Protein AF-Q5C0G9-F1 (afdb_monomer_lite)

Foldseek 3Di:
DDPDALLVLLQDDPLVVDDPVCSVVDPADDDDDDPPPDDPVCPQQSCPPSVVSNVCNRPDDPPPRDPVVVVVVSVVVCLVCCLVPRHYHDRPPDDDHPHDPDDPHPPVCVVVCVVVVVVVVVVVVVVVVVVVVPDDDDDDDDPPPPPPDPPPDDPPPPDDPVVVVVVVVVVVVVVVVVVPDPPDPPPDDDPPVVVVVVVVVVD

Radius of gyration: 26.62 Å; chains: 1; bounding box: 45×60×75 Å

pLDDT: mean 70.22, std 19.83, range [32.31, 95.06]

Sequence (203 aa):
NDIKRWTEFYQCDPANTAPLNTERQIIGGEACMWSEYQSDYTVLTRIWPATSAVAERLWSSKEVTDLKYAGPRIEEQRCRLLNRGIPAGVLLGPGYCESSSLIPIWNMNEVILDEHKNIRNDLRRVEFNNNNNNNNNNNNNNEYLNNYYGINGNIGSLWSISEMLIGISIGICITLLCRNCNLLTLRKLNCISLLTCVTCILI

InterPro domains:
  IPR015883 Beta-hexosaminidase, catalytic domain [PF00728] (4-61)
  IPR017853 Glycoside hydrolase superfamily [SSF51445] (6-97)
  IPR025705 Beta-hexosaminidase [PR00738] (26-42)
  IPR025705 Beta-hexosaminidase [PR00738] (43-60)
  IPR025705 Beta-hexosaminidase [PTHR22600] (5-99)

Organism: Schistosoma japonicum (NCBI:txid6182)

Structure (mmCIF, N/CA/C/O backbone):
data_AF-Q5C0G9-F1
#
_entry.id   AF-Q5C0G9-F1
#
loop_
_atom_site.group_PDB
_atom_site.id
_atom_site.type_symbol
_atom_site.label_atom_id
_atom_site.label_alt_id
_atom_site.label_comp_id
_atom_site.label_asym_id
_atom_site.label_entity_id
_atom_site.label_seq_id
_atom_site.pdbx_PDB_ins_code
_atom_site.Cartn_x
_atom_site.Cartn_y
_atom_site.Cartn_z
_atom_site.occupancy
_atom_site.B_iso_or_equiv
_atom_site.auth_seq_id
_atom_site.auth_comp_id
_atom_site.auth_asym_id
_atom_site.auth_atom_id
_atom_site.pdbx_PDB_model_num
ATOM 1 N N . ASN A 1 1 ? 10.026 18.379 -1.493 1.00 34.75 1 ASN A N 1
ATOM 2 C CA . ASN A 1 1 ? 8.717 18.152 -2.139 1.00 34.75 1 ASN A CA 1
ATOM 3 C C . ASN A 1 1 ? 8.415 16.673 -2.065 1.00 34.75 1 ASN A C 1
ATOM 5 O O . ASN A 1 1 ? 8.958 15.898 -2.843 1.00 34.75 1 ASN A O 1
ATOM 9 N N . ASP A 1 2 ? 7.686 16.320 -1.009 1.00 39.69 2 ASP A N 1
ATOM 10 C CA . ASP A 1 2 ? 7.483 14.974 -0.477 1.00 39.69 2 ASP A CA 1
ATOM 11 C C . ASP A 1 2 ? 6.779 14.037 -1.454 1.00 39.69 2 ASP A C 1
ATOM 13 O O . ASP A 1 2 ? 5.596 14.194 -1.755 1.00 39.69 2 ASP A O 1
ATOM 17 N N . ILE A 1 3 ? 7.480 12.985 -1.868 1.00 50.12 3 ILE A N 1
ATOM 18 C CA . ILE A 1 3 ? 6.798 11.727 -2.157 1.00 50.12 3 ILE A CA 1
ATOM 19 C C . ILE A 1 3 ? 6.397 11.188 -0.783 1.00 50.12 3 ILE A C 1
ATOM 21 O O . ILE A 1 3 ? 7.265 10.744 -0.030 1.00 50.12 3 ILE A O 1
ATOM 25 N N . LYS A 1 4 ? 5.105 11.309 -0.449 1.00 60.19 4 LYS A N 1
ATOM 26 C CA . LYS A 1 4 ? 4.505 10.807 0.796 1.00 60.19 4 LYS A CA 1
ATOM 27 C C . LYS A 1 4 ? 5.077 9.435 1.124 1.00 60.19 4 LYS A C 1
ATOM 29 O O . LYS A 1 4 ? 4.988 8.510 0.308 1.00 60.19 4 LYS A O 1
ATOM 34 N N . ARG A 1 5 ? 5.698 9.302 2.297 1.00 78.56 5 ARG A N 1
ATOM 35 C CA . ARG A 1 5 ? 6.246 8.008 2.713 1.00 78.56 5 ARG A CA 1
ATOM 36 C C . ARG A 1 5 ? 5.079 7.060 2.965 1.00 78.56 5 ARG A C 1
ATOM 38 O O . ARG A 1 5 ? 4.055 7.461 3.510 1.00 78.56 5 ARG A O 1
ATOM 45 N N . TRP A 1 6 ? 5.243 5.780 2.631 1.00 88.12 6 TRP A N 1
ATOM 46 C CA . TRP A 1 6 ? 4.248 4.738 2.931 1.00 88.12 6 TRP A CA 1
ATOM 47 C C . TRP A 1 6 ? 3.808 4.730 4.404 1.00 88.12 6 TRP A C 1
ATOM 49 O O . TRP A 1 6 ? 2.697 4.314 4.712 1.00 88.12 6 TRP A O 1
ATOM 59 N N . THR A 1 7 ? 4.663 5.222 5.304 1.00 90.00 7 THR A N 1
ATOM 60 C CA . THR A 1 7 ? 4.385 5.386 6.731 1.00 90.00 7 THR A CA 1
ATOM 61 C C . THR A 1 7 ? 3.202 6.310 6.997 1.00 90.00 7 THR A C 1
ATOM 63 O O . THR A 1 7 ? 2.403 6.016 7.875 1.00 90.00 7 THR A O 1
ATOM 66 N N . GLU A 1 8 ? 3.054 7.392 6.229 1.00 89.75 8 GLU A N 1
ATOM 67 C CA . GLU A 1 8 ? 1.928 8.324 6.368 1.00 89.75 8 GLU A CA 1
ATOM 68 C C . GLU A 1 8 ? 0.617 7.648 5.968 1.00 89.75 8 GLU A C 1
ATOM 70 O O . GLU A 1 8 ? -0.374 7.743 6.685 1.00 89.75 8 GLU A O 1
ATOM 75 N N . PHE A 1 9 ? 0.630 6.899 4.861 1.00 90.75 9 PHE A N 1
ATOM 76 C CA . PHE A 1 9 ? -0.519 6.103 4.435 1.00 90.75 9 PHE A CA 1
ATOM 77 C C . PHE A 1 9 ? -0.880 5.028 5.461 1.00 90.75 9 PHE A C 1
ATOM 79 O O . PHE A 1 9 ? -2.051 4.845 5.772 1.00 90.75 9 PHE A O 1
ATOM 86 N N . TYR A 1 10 ? 0.122 4.352 6.021 1.00 92.38 10 TYR A N 1
ATOM 87 C CA . TYR A 1 10 ? -0.088 3.307 7.016 1.00 92.38 10 TYR A CA 1
ATOM 88 C C . TYR A 1 10 ? -0.578 3.855 8.366 1.00 92.38 10 TYR A C 1
ATOM 90 O O . TYR A 1 10 ? -1.267 3.162 9.103 1.00 92.38 10 TYR A O 1
ATOM 98 N N . GLN A 1 11 ? -0.226 5.086 8.733 1.00 91.19 11 GLN A N 1
ATOM 99 C CA . GLN A 1 11 ? -0.677 5.706 9.986 1.00 91.19 11 GLN A CA 1
ATOM 100 C C . GLN A 1 11 ? -2.017 6.436 9.849 1.00 91.19 11 GLN A C 1
ATOM 102 O O . GLN A 1 11 ? -2.649 6.749 10.858 1.00 91.19 11 GLN A O 1
ATOM 107 N N . CYS A 1 12 ? -2.461 6.704 8.622 1.00 89.88 12 CYS A N 1
ATOM 108 C CA . CYS A 1 12 ? -3.731 7.359 8.357 1.00 89.88 12 CYS A CA 1
ATOM 109 C C . CYS A 1 12 ? -4.895 6.377 8.550 1.00 89.88 12 CYS A C 1
ATOM 111 O O . CYS A 1 12 ? -5.153 5.529 7.700 1.00 89.88 12 CYS A O 1
ATOM 113 N N . ASP A 1 13 ? -5.609 6.504 9.667 1.00 89.75 13 ASP A N 1
ATOM 114 C CA . ASP A 1 13 ? -6.877 5.811 9.898 1.00 89.75 13 ASP A CA 1
ATOM 115 C C . ASP A 1 13 ? -8.030 6.833 9.845 1.00 89.75 13 ASP A C 1
ATOM 117 O O . ASP A 1 13 ? -8.058 7.749 10.678 1.00 89.75 13 ASP A O 1
ATOM 121 N N . PRO A 1 14 ? -8.981 6.708 8.896 1.00 87.06 14 PRO A N 1
ATOM 122 C CA . PRO A 1 14 ? -10.116 7.626 8.789 1.00 87.06 14 PRO A CA 1
ATOM 123 C C . PRO A 1 14 ? -10.997 7.634 10.049 1.00 87.06 14 PRO A C 1
ATOM 125 O O . PRO A 1 14 ? -11.639 8.640 10.348 1.00 87.06 14 PRO A O 1
ATOM 128 N N . ALA A 1 15 ? -10.998 6.554 10.832 1.00 85.44 15 ALA A N 1
ATOM 129 C CA . ALA A 1 15 ? -11.744 6.472 12.079 1.00 85.44 15 ALA A CA 1
ATOM 130 C C . ALA A 1 15 ? -11.172 7.366 13.193 1.00 85.44 15 ALA A C 1
ATOM 132 O O . ALA A 1 15 ? -11.880 7.689 14.144 1.00 85.44 15 ALA A O 1
ATOM 133 N N . ASN A 1 16 ? -9.901 7.773 13.098 1.00 84.62 16 ASN A N 1
ATOM 134 C CA . ASN A 1 16 ? -9.267 8.640 14.097 1.00 84.62 16 ASN A CA 1
ATOM 135 C C . ASN A 1 16 ? -9.579 10.126 13.881 1.00 84.62 16 ASN A C 1
ATOM 137 O O . ASN A 1 16 ? -9.483 10.910 14.823 1.00 84.62 16 ASN A O 1
ATOM 141 N N . THR A 1 17 ? -9.922 10.528 12.656 1.00 80.88 17 THR A N 1
ATOM 142 C CA . THR A 1 17 ? -10.235 11.926 12.317 1.00 80.88 17 THR A CA 1
ATOM 143 C C . THR A 1 17 ? -11.732 12.219 12.327 1.00 80.88 17 THR A C 1
ATOM 145 O O . THR A 1 17 ? -12.128 13.385 12.354 1.00 80.88 17 THR A O 1
ATOM 148 N N . ALA A 1 18 ? -12.571 11.185 12.319 1.00 81.94 18 ALA A N 1
ATOM 149 C CA . ALA A 1 18 ? -14.013 11.342 12.316 1.00 81.94 18 ALA A CA 1
ATOM 150 C C . ALA A 1 18 ? -14.583 11.685 13.705 1.00 81.94 18 ALA A C 1
ATOM 152 O O . ALA A 1 18 ? -14.124 11.163 14.724 1.00 81.94 18 ALA A O 1
ATOM 153 N N . PRO A 1 19 ? -15.632 12.525 13.769 1.00 82.50 19 PRO A N 1
ATOM 154 C CA . PRO A 1 19 ? -16.427 12.701 14.979 1.00 82.50 19 PRO A CA 1
ATOM 155 C C . PRO A 1 19 ? -16.935 11.357 15.533 1.00 82.50 19 PRO A C 1
ATOM 157 O O . PRO A 1 19 ? -17.385 10.505 14.764 1.00 82.50 19 PRO A O 1
ATOM 160 N N . LEU A 1 20 ? -16.934 11.190 16.865 1.00 76.94 20 LEU A N 1
ATOM 161 C CA . LEU A 1 20 ? -17.274 9.937 17.577 1.00 76.94 20 LEU A CA 1
ATOM 162 C C . LEU A 1 20 ? -18.619 9.301 17.166 1.00 76.94 20 LEU A C 1
ATOM 164 O O . LEU A 1 20 ? -18.809 8.096 17.291 1.00 76.94 20 LEU A O 1
ATOM 168 N N . ASN A 1 21 ? -19.571 10.099 16.684 1.00 81.81 21 ASN A N 1
ATOM 169 C CA . ASN A 1 21 ? -20.891 9.647 16.237 1.00 81.81 21 ASN A CA 1
ATOM 170 C C . ASN A 1 21 ? -20.940 9.203 14.762 1.00 81.81 21 ASN A C 1
ATOM 172 O O . ASN A 1 21 ? -21.945 8.633 14.341 1.00 81.81 21 ASN A O 1
ATOM 176 N N . THR A 1 22 ? -19.878 9.441 13.990 1.00 84.94 22 THR A N 1
ATOM 177 C CA . THR A 1 22 ? -19.818 9.187 12.538 1.00 84.94 22 THR A CA 1
ATOM 178 C C . THR A 1 22 ? -18.861 8.065 12.141 1.00 84.94 22 THR A C 1
ATOM 180 O O . THR A 1 22 ? -18.875 7.650 10.989 1.00 84.94 22 THR A O 1
ATOM 183 N N . GLU A 1 23 ? -18.089 7.495 13.076 1.00 82.81 23 GLU A N 1
ATOM 184 C CA . GLU A 1 23 ? -17.140 6.401 12.785 1.00 82.81 23 GLU A CA 1
ATOM 185 C C . GLU A 1 23 ? -17.823 5.220 12.071 1.00 82.81 23 GLU A C 1
ATOM 187 O O . GLU A 1 23 ? -17.294 4.670 11.112 1.00 82.81 23 GLU A O 1
ATOM 192 N N . ARG A 1 24 ? -19.065 4.896 12.457 1.00 85.75 24 ARG A N 1
ATOM 193 C CA . ARG A 1 24 ? -19.869 3.826 11.833 1.00 85.75 24 ARG A CA 1
ATOM 194 C C . ARG A 1 24 ? -20.343 4.132 10.409 1.00 85.75 24 ARG A C 1
ATOM 196 O O . ARG A 1 24 ? -20.857 3.237 9.748 1.00 85.75 24 ARG A O 1
ATOM 203 N N . GLN A 1 25 ? -20.237 5.379 9.959 1.00 90.50 25 GLN A N 1
ATOM 204 C CA . GLN A 1 25 ? -20.581 5.789 8.595 1.00 90.50 25 GLN A CA 1
ATOM 205 C C . GLN A 1 25 ? -19.388 5.646 7.640 1.00 90.50 25 GLN A C 1
ATOM 207 O O . GLN A 1 25 ? -19.564 5.740 6.427 1.00 90.50 25 GLN A O 1
ATOM 212 N N . ILE A 1 26 ? -18.185 5.400 8.169 1.00 89.56 26 ILE A N 1
ATOM 213 C CA . ILE A 1 26 ? -16.997 5.145 7.362 1.00 89.56 26 ILE A CA 1
ATOM 214 C C . ILE A 1 26 ? -17.054 3.705 6.863 1.00 89.56 26 ILE A C 1
ATOM 216 O O . ILE A 1 26 ? -16.945 2.755 7.634 1.00 89.56 26 ILE A O 1
ATOM 220 N N . ILE A 1 27 ? -17.194 3.553 5.551 1.00 90.62 27 ILE A N 1
ATOM 221 C CA . ILE A 1 27 ? -17.179 2.244 4.888 1.00 90.62 27 ILE A CA 1
ATOM 222 C C . ILE A 1 27 ? -15.763 1.769 4.531 1.00 90.62 27 ILE A C 1
ATOM 224 O O . ILE A 1 27 ? -15.568 0.588 4.261 1.00 90.62 27 ILE A O 1
ATOM 228 N N . GLY A 1 28 ? -14.780 2.675 4.510 1.00 90.38 28 GLY A N 1
ATOM 229 C CA . GLY A 1 28 ? -13.401 2.377 4.132 1.00 90.38 28 GLY A CA 1
ATOM 230 C C . GLY A 1 28 ? -12.643 3.617 3.660 1.00 90.38 28 GLY A C 1
ATOM 231 O O . GLY A 1 28 ? -12.934 4.735 4.086 1.00 90.38 28 GLY A O 1
ATOM 232 N N . GLY A 1 29 ? -11.679 3.408 2.766 1.00 91.12 29 GLY A N 1
ATOM 233 C CA . GLY A 1 29 ? -10.892 4.462 2.132 1.00 91.12 29 GLY A CA 1
ATOM 234 C C . GLY A 1 29 ? -10.326 4.012 0.786 1.00 91.12 29 GLY A C 1
ATOM 235 O O . GLY A 1 29 ? -10.341 2.825 0.463 1.00 91.12 29 GLY A O 1
ATOM 236 N N . GLU A 1 30 ? -9.819 4.965 0.010 1.00 93.06 30 GLU A N 1
ATOM 237 C CA . GLU A 1 30 ? -9.215 4.725 -1.301 1.00 93.06 30 GLU A CA 1
ATOM 238 C C . GLU A 1 30 ? -7.846 5.402 -1.416 1.00 93.06 30 GLU A C 1
ATOM 240 O O . GLU A 1 30 ? -7.574 6.425 -0.784 1.00 93.06 30 GLU A O 1
ATOM 245 N N . ALA A 1 31 ? -6.973 4.814 -2.232 1.00 92.50 31 ALA A N 1
ATOM 246 C CA . ALA A 1 31 ? -5.708 5.413 -2.625 1.00 92.50 31 ALA A CA 1
ATOM 247 C C . ALA A 1 31 ? -5.795 5.804 -4.098 1.00 92.50 31 ALA A C 1
ATOM 249 O O . ALA A 1 31 ? -5.880 4.938 -4.967 1.00 92.50 31 ALA A O 1
ATOM 250 N N . CYS A 1 32 ? -5.748 7.104 -4.372 1.00 90.94 32 CYS A N 1
ATOM 251 C CA . CYS A 1 32 ? -5.881 7.632 -5.724 1.00 90.94 32 CYS A CA 1
ATOM 252 C C . CYS A 1 32 ? -4.523 8.078 -6.262 1.00 90.94 32 CYS A C 1
ATOM 254 O O . CYS A 1 32 ? -3.775 8.789 -5.586 1.00 90.94 32 CYS A O 1
ATOM 256 N N . MET A 1 33 ? -4.224 7.688 -7.500 1.00 89.19 33 MET A N 1
ATOM 257 C CA . MET A 1 33 ? -3.088 8.204 -8.252 1.00 89.19 33 MET A CA 1
ATOM 258 C C . MET A 1 33 ? -3.604 8.952 -9.472 1.00 89.19 33 MET A C 1
ATOM 260 O O . MET A 1 33 ? -4.217 8.364 -10.358 1.00 89.19 33 MET A O 1
ATOM 264 N N . TRP A 1 34 ? -3.323 10.248 -9.513 1.00 92.06 34 TRP A N 1
ATOM 265 C CA . TRP A 1 34 ? -3.625 11.079 -10.666 1.00 92.06 34 TRP A CA 1
ATOM 266 C C . TRP A 1 34 ? -2.598 10.856 -11.781 1.00 92.06 34 TRP A C 1
ATOM 268 O O . TRP A 1 34 ? -1.408 10.639 -11.515 1.00 92.06 34 TRP A O 1
ATOM 278 N N . SER A 1 35 ? -3.071 10.846 -13.027 1.00 91.19 35 SER A N 1
ATOM 279 C CA . SER A 1 35 ? -2.311 10.381 -14.189 1.00 91.19 35 SER A CA 1
ATOM 280 C C . SER A 1 35 ? -1.651 11.491 -15.013 1.00 91.19 35 SER A C 1
ATOM 282 O O . SER A 1 35 ? -1.142 11.202 -16.089 1.00 91.19 35 SER A O 1
ATOM 284 N N . GLU A 1 36 ? -1.606 12.744 -14.545 1.00 93.19 36 GLU A N 1
ATOM 285 C CA . GLU A 1 36 ? -1.058 13.868 -15.330 1.00 93.19 36 GLU A CA 1
ATOM 286 C C . GLU A 1 36 ? 0.435 13.694 -15.631 1.00 93.19 36 GLU A C 1
ATOM 288 O O . GLU A 1 36 ? 0.919 14.125 -16.673 1.00 93.19 36 GLU A O 1
ATOM 293 N N . TYR A 1 37 ? 1.163 13.041 -14.718 1.00 89.50 37 TYR A N 1
ATOM 294 C CA . TYR A 1 37 ? 2.602 12.772 -14.828 1.00 89.50 37 TYR A CA 1
ATOM 295 C C . TYR A 1 37 ? 2.924 11.276 -14.736 1.00 89.50 37 TYR A C 1
ATOM 297 O O . TYR A 1 37 ? 3.991 10.891 -14.240 1.00 89.50 37 TYR A O 1
ATOM 305 N N . GLN A 1 38 ? 1.986 10.429 -15.166 1.00 89.56 38 GLN A N 1
ATOM 306 C CA . GLN A 1 38 ? 2.138 8.977 -15.183 1.00 89.56 38 GLN A CA 1
ATOM 307 C C . GLN A 1 38 ? 2.171 8.482 -16.623 1.00 89.56 38 GLN A C 1
ATOM 309 O O . GLN A 1 38 ? 1.344 8.864 -17.441 1.00 89.56 38 GLN A O 1
ATOM 314 N N . SER A 1 39 ? 3.125 7.611 -16.914 1.00 88.25 39 SER A N 1
ATOM 315 C CA . SER A 1 39 ? 3.125 6.781 -18.115 1.00 88.25 39 SER A CA 1
ATOM 316 C C . SER A 1 39 ? 2.890 5.322 -17.746 1.00 88.25 39 SER A C 1
ATOM 318 O O . SER A 1 39 ? 3.103 4.921 -16.595 1.00 88.25 39 SER A O 1
ATOM 320 N N . ASP A 1 40 ? 2.544 4.521 -18.744 1.00 84.12 40 ASP A N 1
ATOM 321 C CA . ASP A 1 40 ? 2.308 3.079 -18.656 1.00 84.12 40 ASP A CA 1
ATOM 322 C C . ASP A 1 40 ? 3.457 2.334 -17.946 1.00 84.12 40 ASP A C 1
ATOM 324 O O . AS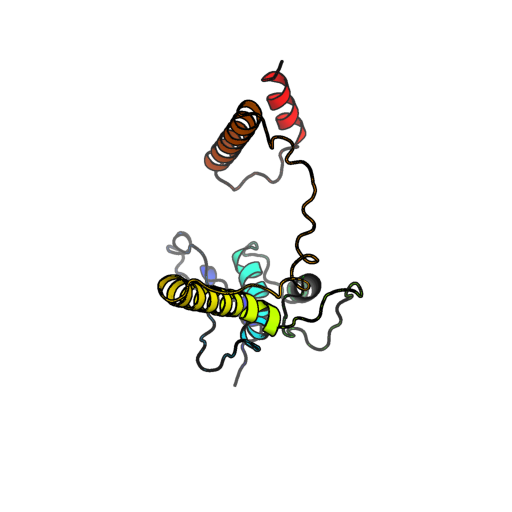P A 1 40 ? 3.234 1.409 -17.170 1.00 84.12 40 ASP A O 1
ATOM 328 N N . TYR A 1 41 ? 4.699 2.800 -18.117 1.00 82.00 41 TYR A N 1
ATOM 329 C CA . TYR A 1 41 ? 5.892 2.218 -17.487 1.00 82.00 41 TYR A CA 1
ATOM 330 C C . TYR A 1 41 ? 6.017 2.544 -15.989 1.00 82.00 41 TYR A C 1
ATOM 332 O O . TYR A 1 41 ? 6.637 1.809 -15.220 1.00 82.00 41 TYR A O 1
ATOM 340 N N . THR A 1 42 ? 5.467 3.681 -15.565 1.00 85.69 42 THR A N 1
ATOM 341 C CA . THR A 1 42 ? 5.618 4.213 -14.198 1.00 85.69 42 THR A CA 1
ATOM 342 C C . THR A 1 42 ? 4.422 3.929 -13.300 1.00 85.69 42 THR A C 1
ATOM 344 O O . THR A 1 42 ? 4.553 3.973 -12.078 1.00 85.69 42 THR A O 1
ATOM 347 N N . VAL A 1 43 ? 3.263 3.627 -13.892 1.00 90.12 43 VAL A N 1
ATOM 348 C CA . VAL A 1 43 ? 1.988 3.505 -13.177 1.00 90.12 43 VAL A CA 1
ATOM 349 C C . VAL A 1 43 ? 2.066 2.416 -12.100 1.00 90.12 43 VAL A C 1
ATOM 351 O O . VAL A 1 43 ? 1.803 2.670 -10.927 1.00 90.12 43 VAL A O 1
ATOM 354 N N . LEU A 1 44 ? 2.541 1.223 -12.462 1.00 90.62 44 LEU A N 1
ATOM 355 C CA . LEU A 1 44 ? 2.598 0.074 -11.559 1.00 90.62 44 LEU A CA 1
ATOM 356 C C . LEU A 1 44 ? 3.675 0.230 -10.484 1.00 90.62 44 LEU A C 1
ATOM 358 O O . LEU A 1 44 ? 3.422 -0.072 -9.322 1.00 90.62 44 LEU A O 1
ATOM 362 N N . THR A 1 45 ? 4.842 0.769 -10.844 1.00 90.00 45 THR A N 1
ATOM 363 C CA . THR A 1 45 ? 5.957 0.969 -9.905 1.00 90.00 45 THR A CA 1
ATOM 364 C C . THR A 1 45 ? 5.700 2.087 -8.895 1.00 90.00 45 THR A C 1
ATOM 366 O O . THR A 1 45 ? 6.324 2.099 -7.835 1.00 90.00 45 THR A O 1
ATOM 369 N N . ARG A 1 46 ? 4.782 3.018 -9.191 1.00 89.50 46 ARG A N 1
ATOM 370 C CA . ARG A 1 46 ? 4.307 4.034 -8.239 1.00 89.50 46 ARG A CA 1
ATOM 371 C C . ARG A 1 46 ? 3.138 3.548 -7.386 1.00 89.50 46 ARG A C 1
ATOM 373 O O . ARG A 1 46 ? 3.116 3.843 -6.194 1.00 89.50 46 ARG A O 1
ATOM 380 N N . ILE A 1 47 ? 2.193 2.799 -7.963 1.00 92.00 47 ILE A N 1
ATOM 381 C CA . ILE A 1 47 ? 1.067 2.210 -7.217 1.00 92.00 47 ILE A CA 1
ATOM 382 C C . ILE A 1 47 ? 1.583 1.185 -6.205 1.00 92.00 47 ILE A C 1
ATOM 384 O O . ILE A 1 47 ? 1.233 1.231 -5.021 1.00 92.00 47 ILE A O 1
ATOM 388 N N . TRP A 1 48 ? 2.421 0.257 -6.660 1.00 92.62 48 TRP A N 1
ATOM 389 C CA . TRP A 1 48 ? 2.966 -0.816 -5.844 1.00 92.62 48 TRP A CA 1
ATOM 390 C C . TRP A 1 48 ? 4.392 -0.482 -5.418 1.00 92.62 48 TRP A C 1
ATOM 392 O O . TRP A 1 48 ? 5.203 -0.128 -6.270 1.00 92.62 48 TRP A O 1
ATOM 402 N N . PRO A 1 49 ? 4.735 -0.607 -4.125 1.00 91.50 49 PRO A N 1
ATOM 403 C CA . PRO A 1 49 ? 3.998 -1.271 -3.048 1.00 91.50 49 PRO A CA 1
ATOM 404 C C . PRO A 1 49 ? 3.232 -0.297 -2.137 1.00 91.50 49 PRO A C 1
ATOM 406 O O . PRO A 1 49 ? 2.701 -0.718 -1.113 1.00 91.50 49 PRO A O 1
ATOM 409 N N . ALA A 1 50 ? 3.192 1.002 -2.452 1.00 91.19 50 ALA A N 1
ATOM 410 C CA . ALA A 1 50 ? 2.638 2.023 -1.557 1.00 91.19 50 ALA A CA 1
ATOM 411 C C . ALA A 1 50 ? 1.168 1.751 -1.195 1.00 91.19 50 ALA A C 1
ATOM 413 O O . ALA A 1 50 ? 0.770 1.874 -0.038 1.00 91.19 50 ALA A O 1
ATOM 414 N N . THR A 1 51 ? 0.378 1.295 -2.165 1.00 93.69 51 THR A N 1
ATOM 415 C CA . THR A 1 51 ? -1.022 0.906 -1.952 1.00 93.69 51 THR A CA 1
ATOM 416 C C . THR A 1 51 ? -1.188 -0.347 -1.089 1.00 93.69 51 THR A C 1
ATOM 418 O O . THR A 1 51 ? -2.214 -0.477 -0.426 1.00 93.69 51 THR A O 1
ATOM 421 N N . SER A 1 52 ? -0.173 -1.215 -0.975 1.00 94.50 52 SER A N 1
ATOM 422 C CA . SER A 1 52 ? -0.186 -2.326 -0.010 1.00 94.50 52 SER A CA 1
ATOM 423 C C . SER A 1 52 ? -0.245 -1.820 1.433 1.00 94.50 52 SER A C 1
ATOM 425 O O . SER A 1 52 ? -0.906 -2.434 2.264 1.00 94.50 52 SER A O 1
ATOM 427 N N . ALA A 1 53 ? 0.395 -0.682 1.732 1.00 93.75 53 ALA A N 1
ATOM 428 C CA . ALA A 1 53 ? 0.336 -0.070 3.058 1.00 93.75 53 ALA A CA 1
ATOM 429 C C . ALA A 1 53 ? -1.077 0.446 3.384 1.00 93.75 53 ALA A C 1
ATOM 431 O O . ALA A 1 53 ? -1.566 0.244 4.493 1.00 93.75 53 ALA A O 1
ATOM 432 N N . VAL A 1 54 ? -1.751 1.057 2.401 1.00 94.62 54 VAL A N 1
ATOM 433 C CA . VAL A 1 54 ? -3.151 1.502 2.531 1.00 94.62 54 VAL A CA 1
ATOM 434 C C . VAL A 1 54 ? -4.078 0.302 2.721 1.00 94.62 54 VAL A C 1
ATOM 436 O O . VAL A 1 54 ? -4.918 0.303 3.617 1.00 94.62 54 VAL A O 1
ATOM 439 N N . ALA A 1 55 ? -3.896 -0.747 1.916 1.00 95.06 55 ALA A N 1
ATOM 440 C CA . ALA A 1 55 ? -4.684 -1.968 2.015 1.00 95.06 55 ALA A CA 1
ATOM 441 C C . ALA A 1 55 ? -4.534 -2.629 3.394 1.00 95.06 55 ALA A C 1
ATOM 443 O O . ALA A 1 55 ? -5.535 -2.968 4.020 1.00 95.06 55 ALA A O 1
ATOM 444 N N . GLU A 1 56 ? -3.306 -2.764 3.906 1.00 94.88 56 GLU A N 1
ATOM 445 C CA . GLU A 1 56 ? -3.074 -3.334 5.236 1.00 94.88 56 GLU A CA 1
ATOM 446 C C . GLU A 1 56 ? -3.698 -2.472 6.338 1.00 94.88 56 GLU A C 1
ATOM 448 O O . GLU A 1 56 ? -4.281 -3.026 7.270 1.00 94.88 56 GLU A O 1
ATOM 453 N N . ARG A 1 57 ? -3.655 -1.139 6.217 1.00 93.38 57 ARG A N 1
ATOM 454 C CA . ARG A 1 57 ? -4.294 -0.233 7.178 1.00 93.38 57 ARG A CA 1
ATOM 455 C C . ARG A 1 57 ? -5.812 -0.412 7.226 1.00 93.38 57 ARG A C 1
ATOM 457 O O . ARG A 1 57 ? -6.371 -0.510 8.317 1.00 93.38 57 ARG A O 1
ATOM 464 N N . LEU A 1 58 ? -6.465 -0.476 6.070 1.00 93.50 58 LEU A N 1
ATOM 465 C CA . LEU A 1 58 ? -7.921 -0.626 5.980 1.00 93.50 58 LEU A CA 1
ATOM 466 C C . LEU A 1 58 ? -8.399 -2.045 6.327 1.00 93.50 58 LEU A C 1
ATOM 468 O O . LEU A 1 58 ? -9.544 -2.224 6.728 1.00 93.50 58 LEU A O 1
ATOM 472 N N . TRP A 1 59 ? -7.531 -3.049 6.182 1.00 93.94 59 TRP A N 1
ATOM 473 C CA . TRP A 1 59 ? -7.856 -4.447 6.467 1.00 93.94 59 TRP A CA 1
ATOM 474 C C . TRP A 1 59 ? -7.559 -4.866 7.914 1.00 93.94 59 TRP A C 1
ATOM 476 O O . TRP A 1 59 ? -8.243 -5.721 8.479 1.00 93.94 59 TRP A O 1
ATOM 486 N N . SER A 1 60 ? -6.509 -4.308 8.517 1.00 92.06 60 SER A N 1
ATOM 487 C CA . SER A 1 60 ? -6.033 -4.711 9.843 1.00 92.06 60 SER A CA 1
ATOM 488 C C . SER A 1 60 ? -6.815 -4.042 10.968 1.00 92.06 60 SER A C 1
ATOM 490 O O . SER A 1 60 ? -7.312 -2.927 10.824 1.00 92.06 60 SER A O 1
ATOM 492 N N . SER A 1 61 ? -6.833 -4.688 12.140 1.00 90.75 61 SER A N 1
ATOM 493 C CA . SER A 1 61 ? -7.378 -4.090 13.367 1.00 90.75 61 SER A CA 1
ATOM 494 C C . SER A 1 61 ? -6.791 -2.696 13.619 1.00 90.75 61 SER A C 1
ATOM 496 O O . SER A 1 61 ? -5.593 -2.471 13.406 1.00 90.75 61 SER A O 1
ATOM 498 N N . LYS A 1 62 ? -7.628 -1.788 14.135 1.00 86.81 62 LYS A N 1
ATOM 499 C CA . LYS A 1 62 ? -7.289 -0.403 14.505 1.00 86.81 62 LYS A CA 1
ATOM 500 C C . LYS A 1 62 ? -6.039 -0.301 15.386 1.00 86.81 62 LYS A C 1
ATOM 502 O O . LYS A 1 62 ? -5.277 0.650 15.286 1.00 86.81 62 LYS A O 1
ATOM 507 N N . GLU A 1 63 ? -5.787 -1.317 16.206 1.00 89.69 63 GLU A N 1
ATOM 508 C CA . GLU A 1 63 ? -4.648 -1.374 17.131 1.00 89.69 63 GLU A CA 1
ATOM 509 C C . GLU A 1 63 ? -3.303 -1.660 16.433 1.00 89.69 63 GLU A C 1
ATOM 511 O O . GLU A 1 63 ? -2.240 -1.364 16.975 1.00 89.69 63 GLU A O 1
ATOM 516 N N . VAL A 1 64 ? -3.312 -2.226 15.221 1.00 90.94 64 VAL A N 1
ATOM 517 C CA . VAL A 1 64 ? -2.095 -2.650 14.507 1.00 90.94 64 VAL A CA 1
ATOM 518 C C . VAL A 1 64 ? -1.513 -1.481 13.713 1.00 90.94 64 VAL A C 1
ATOM 520 O O . VAL A 1 64 ? -1.717 -1.376 12.507 1.00 90.94 64 VAL A O 1
ATOM 523 N N . THR A 1 65 ? -0.796 -0.574 14.374 1.00 90.50 65 THR A N 1
ATOM 524 C CA . THR A 1 65 ? -0.260 0.671 13.771 1.00 90.50 65 THR A CA 1
ATOM 525 C C . THR A 1 65 ? 1.270 0.747 13.733 1.00 90.50 65 THR A C 1
ATOM 527 O O . THR A 1 65 ? 1.827 1.692 13.174 1.00 90.50 65 THR A O 1
ATOM 530 N N . ASP A 1 66 ? 1.967 -0.244 14.294 1.00 92.25 66 ASP A N 1
ATOM 531 C CA . ASP A 1 66 ? 3.422 -0.202 14.451 1.00 92.25 66 ASP A CA 1
ATOM 532 C C . ASP A 1 66 ? 4.171 -0.409 13.119 1.00 92.25 66 ASP A C 1
ATOM 534 O O . ASP A 1 66 ? 4.172 -1.491 12.517 1.00 92.25 66 ASP A O 1
ATOM 538 N N . LEU A 1 67 ? 4.871 0.648 12.701 1.00 91.12 67 LEU A N 1
ATOM 539 C CA . LEU A 1 67 ? 5.676 0.701 11.483 1.00 91.12 67 LEU A CA 1
ATOM 540 C C . LEU A 1 67 ? 6.850 -0.284 11.485 1.00 91.12 67 LEU A C 1
ATOM 542 O O . LEU A 1 67 ? 7.223 -0.782 10.421 1.00 91.12 67 LEU A O 1
ATOM 546 N N . LYS A 1 68 ? 7.428 -0.590 12.655 1.00 90.81 68 LYS A N 1
ATOM 547 C CA . LYS A 1 68 ? 8.569 -1.508 12.779 1.00 90.81 68 LYS A CA 1
ATOM 548 C C . LYS A 1 68 ? 8.190 -2.918 12.338 1.00 90.81 68 LYS A C 1
ATOM 550 O O . LYS A 1 68 ? 9.000 -3.604 11.721 1.00 90.81 68 LYS A O 1
ATOM 555 N N . TYR A 1 69 ? 6.962 -3.339 12.636 1.00 91.50 69 TYR A N 1
ATOM 556 C CA . TYR A 1 69 ? 6.453 -4.642 12.218 1.00 91.50 69 TYR A CA 1
ATOM 557 C C . TYR A 1 69 ? 5.826 -4.602 10.821 1.00 91.50 69 TYR A C 1
ATOM 559 O O . TYR A 1 69 ? 5.890 -5.603 10.110 1.00 91.50 69 TYR A O 1
ATOM 567 N N . ALA A 1 70 ? 5.235 -3.473 10.417 1.00 92.88 70 ALA A N 1
ATOM 568 C CA . ALA A 1 70 ? 4.619 -3.322 9.099 1.00 92.88 70 ALA A CA 1
ATOM 569 C C . ALA A 1 70 ? 5.645 -3.327 7.957 1.00 92.88 70 ALA A C 1
ATOM 571 O O . ALA A 1 70 ? 5.434 -3.999 6.950 1.00 92.88 70 ALA A O 1
ATOM 572 N N . GLY A 1 71 ? 6.780 -2.638 8.124 1.00 90.69 71 GLY A N 1
ATOM 573 C CA . GLY A 1 71 ? 7.805 -2.514 7.083 1.00 90.69 71 GLY A CA 1
ATOM 574 C C . GLY A 1 71 ? 8.238 -3.863 6.487 1.00 90.69 71 GLY A C 1
ATOM 575 O O . GLY A 1 71 ? 8.041 -4.081 5.292 1.00 90.69 71 GLY A O 1
ATOM 576 N N . PRO A 1 72 ? 8.746 -4.816 7.291 1.00 91.44 72 PRO A N 1
ATOM 577 C CA . PRO A 1 72 ? 9.154 -6.127 6.786 1.00 91.44 72 PRO A CA 1
ATOM 578 C C . PRO A 1 72 ? 8.045 -6.895 6.046 1.00 91.44 72 PRO A C 1
ATOM 580 O O . PRO A 1 72 ? 8.330 -7.562 5.056 1.00 91.44 72 PRO A O 1
ATOM 583 N N . ARG A 1 73 ? 6.778 -6.777 6.473 1.00 92.81 73 ARG A N 1
ATOM 584 C CA . ARG A 1 73 ? 5.640 -7.426 5.794 1.00 92.81 73 ARG A CA 1
ATOM 585 C C . ARG A 1 73 ? 5.327 -6.788 4.445 1.00 92.81 73 ARG A C 1
ATOM 587 O O . ARG A 1 73 ? 5.061 -7.494 3.477 1.00 92.81 73 ARG A O 1
ATOM 594 N N . ILE A 1 74 ? 5.377 -5.460 4.370 1.00 92.62 74 ILE A N 1
ATOM 595 C CA . ILE A 1 74 ? 5.172 -4.722 3.119 1.00 92.62 74 ILE A CA 1
ATOM 596 C C . ILE A 1 74 ? 6.294 -5.046 2.125 1.00 92.62 74 ILE A C 1
ATOM 598 O O . ILE A 1 74 ? 6.027 -5.211 0.934 1.00 92.62 74 ILE A O 1
ATOM 602 N N . GLU A 1 75 ? 7.529 -5.203 2.603 1.00 90.81 75 GLU A N 1
ATOM 603 C CA . GLU A 1 75 ? 8.656 -5.635 1.772 1.00 90.81 75 GLU A CA 1
ATOM 604 C C . GLU A 1 75 ? 8.482 -7.071 1.266 1.00 90.81 75 GLU A C 1
ATOM 606 O O . GLU A 1 75 ? 8.675 -7.344 0.083 1.00 90.81 75 GLU A O 1
ATOM 611 N N . GLU A 1 76 ? 8.029 -7.986 2.123 1.00 91.94 76 GLU A N 1
ATOM 612 C CA . GLU A 1 76 ? 7.682 -9.342 1.699 1.00 91.94 76 GLU A CA 1
ATOM 613 C C . GLU A 1 76 ? 6.574 -9.318 0.633 1.00 91.94 76 GLU A C 1
ATOM 615 O O . GLU A 1 76 ? 6.667 -9.990 -0.397 1.00 91.94 76 GLU A O 1
ATOM 620 N N . GLN A 1 77 ? 5.542 -8.492 0.827 1.00 92.94 77 GLN A N 1
ATOM 621 C CA . GLN A 1 77 ? 4.469 -8.318 -0.146 1.00 92.94 77 GLN A CA 1
ATOM 622 C C . GLN A 1 77 ? 4.986 -7.753 -1.473 1.00 92.94 77 GLN A C 1
ATOM 624 O O . GLN A 1 77 ? 4.558 -8.218 -2.531 1.00 92.94 77 GLN A O 1
ATOM 629 N N . ARG A 1 78 ? 5.943 -6.819 -1.447 1.00 91.56 78 ARG A N 1
ATOM 630 C CA . ARG A 1 78 ? 6.645 -6.351 -2.649 1.00 91.56 78 ARG A CA 1
ATOM 631 C C . ARG A 1 78 ? 7.342 -7.506 -3.364 1.00 91.56 78 ARG A C 1
ATOM 633 O O . ARG A 1 78 ? 7.175 -7.652 -4.571 1.00 91.56 78 ARG A O 1
ATOM 640 N N . CYS A 1 79 ? 8.063 -8.359 -2.641 1.00 90.62 79 CYS A N 1
ATOM 641 C CA . CYS A 1 79 ? 8.707 -9.527 -3.239 1.00 90.62 79 CYS A CA 1
ATOM 642 C C . CYS A 1 79 ? 7.697 -10.515 -3.828 1.00 90.62 79 CYS A C 1
ATOM 644 O O . CYS A 1 79 ? 7.910 -11.041 -4.915 1.00 90.62 79 CYS A O 1
ATOM 646 N N . ARG A 1 80 ? 6.547 -10.717 -3.179 1.00 91.25 80 ARG A N 1
ATOM 647 C CA . ARG A 1 80 ? 5.460 -11.539 -3.730 1.00 91.25 80 ARG A CA 1
ATOM 648 C C . ARG A 1 80 ? 4.857 -10.935 -5.004 1.00 91.25 80 ARG A C 1
ATOM 650 O O . ARG A 1 80 ? 4.440 -11.690 -5.879 1.00 91.25 80 ARG A O 1
ATOM 657 N N . LEU A 1 81 ? 4.774 -9.607 -5.114 1.00 90.44 81 LEU A N 1
ATOM 658 C CA . LEU A 1 81 ? 4.346 -8.926 -6.343 1.00 90.44 81 LEU A CA 1
ATOM 659 C C . LEU A 1 81 ? 5.362 -9.157 -7.459 1.00 90.44 81 LEU A C 1
ATOM 661 O O . LEU A 1 81 ? 4.975 -9.642 -8.515 1.00 90.44 81 LEU A O 1
ATOM 665 N N . LEU A 1 82 ? 6.649 -8.944 -7.176 1.00 88.12 82 LEU A N 1
ATOM 666 C CA . LEU A 1 82 ? 7.734 -9.202 -8.123 1.00 88.12 82 LEU A CA 1
ATOM 667 C C . LEU A 1 82 ? 7.826 -10.672 -8.541 1.00 88.12 82 LEU A C 1
ATOM 669 O O . LEU A 1 82 ? 8.106 -10.947 -9.698 1.00 88.12 82 LEU A O 1
ATOM 673 N N . ASN A 1 83 ? 7.532 -11.622 -7.653 1.00 85.88 83 ASN A N 1
ATOM 674 C CA . ASN A 1 83 ? 7.527 -13.051 -7.987 1.00 85.88 83 ASN A CA 1
ATOM 675 C C . ASN A 1 83 ? 6.325 -13.466 -8.847 1.00 85.88 83 ASN A C 1
ATOM 677 O O . ASN A 1 83 ? 6.415 -14.409 -9.625 1.00 85.88 83 ASN A O 1
ATOM 681 N N . ARG A 1 84 ? 5.212 -12.729 -8.758 1.00 86.06 84 ARG A N 1
ATOM 682 C CA . ARG A 1 84 ? 4.112 -12.777 -9.745 1.00 86.06 84 ARG A CA 1
ATOM 683 C C . ARG A 1 84 ? 4.384 -11.886 -10.951 1.00 86.06 84 ARG A C 1
ATOM 685 O O . ARG A 1 84 ? 3.558 -11.797 -11.850 1.00 86.06 84 ARG A O 1
ATOM 692 N N . GLY A 1 85 ? 5.524 -11.210 -10.895 1.00 84.00 85 GLY A N 1
ATOM 693 C CA . GLY A 1 85 ? 6.073 -10.292 -11.849 1.00 84.00 85 GLY A CA 1
ATOM 694 C C . GLY A 1 85 ? 5.453 -8.888 -11.881 1.00 84.00 85 GLY A C 1
ATOM 695 O O . GLY A 1 85 ? 6.003 -7.996 -12.508 1.00 84.00 85 GLY A O 1
ATOM 696 N N . ILE A 1 86 ? 4.396 -8.599 -11.135 1.00 87.44 86 ILE A N 1
ATOM 697 C CA . ILE A 1 86 ? 3.869 -7.232 -11.062 1.00 87.44 86 ILE A CA 1
ATOM 698 C C . ILE A 1 86 ? 5.007 -6.268 -10.663 1.00 87.44 86 ILE A C 1
ATOM 700 O O . ILE A 1 86 ?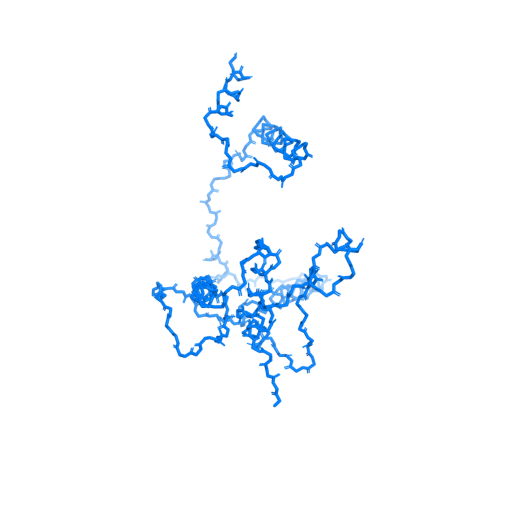 5.560 -6.409 -9.565 1.00 87.44 86 ILE A O 1
ATOM 704 N N . PRO A 1 87 ? 5.388 -5.308 -11.530 1.00 87.31 87 PRO A N 1
ATOM 705 C CA . PRO A 1 87 ? 6.514 -4.437 -11.252 1.00 87.31 87 PRO A CA 1
ATOM 706 C C . PRO A 1 87 ? 6.158 -3.520 -10.085 1.00 87.31 87 PRO A C 1
ATOM 708 O O . PRO A 1 87 ? 5.158 -2.804 -10.117 1.00 87.31 87 PRO A O 1
ATOM 711 N N . ALA A 1 88 ? 6.989 -3.553 -9.049 1.00 89.81 88 ALA A N 1
ATOM 712 C CA . ALA A 1 88 ? 6.798 -2.793 -7.824 1.00 89.81 88 ALA A CA 1
ATOM 713 C C . ALA A 1 88 ? 8.037 -1.937 -7.541 1.00 89.81 88 ALA A C 1
ATOM 715 O O . ALA A 1 88 ? 9.170 -2.413 -7.654 1.00 89.81 88 ALA A O 1
ATOM 716 N N . GLY A 1 89 ? 7.818 -0.676 -7.173 1.00 88.69 89 GLY A N 1
ATOM 717 C CA . GLY A 1 89 ? 8.865 0.246 -6.745 1.00 88.69 89 GLY A CA 1
ATOM 718 C C . GLY A 1 89 ? 9.444 -0.117 -5.377 1.00 88.69 89 GLY A C 1
ATOM 719 O O . GLY A 1 89 ? 9.076 -1.116 -4.766 1.00 88.69 89 GLY A O 1
ATOM 720 N N . VAL A 1 90 ? 10.357 0.708 -4.871 1.00 87.12 90 VAL A N 1
ATOM 721 C CA . VAL A 1 90 ? 11.054 0.482 -3.593 1.00 87.12 90 VAL A CA 1
ATOM 722 C C . VAL A 1 90 ? 10.477 1.393 -2.504 1.00 87.12 90 VAL A C 1
ATOM 724 O O . VAL A 1 90 ? 10.252 2.574 -2.757 1.00 87.12 90 VAL A O 1
ATOM 727 N N . LEU A 1 91 ? 10.262 0.863 -1.290 1.00 82.31 91 LEU A N 1
ATOM 728 C CA . LEU A 1 91 ? 9.711 1.620 -0.148 1.00 82.31 91 LEU A CA 1
ATOM 729 C C . LEU A 1 91 ? 10.654 1.763 1.051 1.00 82.31 91 LEU A C 1
ATOM 731 O O . LEU A 1 91 ? 10.676 2.819 1.679 1.00 82.31 91 LEU A O 1
ATOM 735 N N . LEU A 1 92 ? 11.391 0.708 1.406 1.00 80.00 92 LEU A N 1
ATOM 736 C CA . LEU A 1 92 ? 12.129 0.610 2.677 1.00 80.00 92 LEU A CA 1
ATOM 737 C C . LEU A 1 92 ? 13.643 0.826 2.532 1.00 80.00 92 LEU A C 1
ATOM 739 O O . LEU A 1 92 ? 14.399 0.578 3.467 1.00 80.00 92 LEU A O 1
ATOM 743 N N . GLY A 1 93 ? 14.080 1.337 1.378 1.00 79.62 93 GLY A N 1
ATOM 744 C CA . GLY A 1 93 ? 15.493 1.511 1.044 1.00 79.62 93 GLY A CA 1
ATOM 745 C C . GLY A 1 93 ? 16.065 0.307 0.283 1.00 79.62 93 GLY A C 1
ATOM 746 O O . GLY A 1 93 ? 15.303 -0.422 -0.352 1.00 79.62 93 GLY A O 1
ATOM 747 N N . PRO A 1 94 ? 17.396 0.112 0.274 1.00 77.75 94 PRO A N 1
ATOM 748 C CA . PRO A 1 94 ? 18.020 -0.990 -0.453 1.00 77.75 94 PRO A CA 1
ATOM 749 C C . PRO A 1 94 ? 17.555 -2.332 0.124 1.00 77.75 94 PRO A C 1
ATOM 751 O O . PRO A 1 94 ? 17.790 -2.632 1.292 1.00 77.75 94 PRO A O 1
ATOM 754 N N . GLY A 1 95 ? 16.891 -3.132 -0.705 1.00 77.00 95 GLY A N 1
ATOM 755 C CA . GLY A 1 95 ? 16.350 -4.435 -0.334 1.00 77.00 95 GLY A CA 1
ATOM 756 C C . GLY A 1 95 ? 16.517 -5.440 -1.466 1.00 77.00 95 GLY A C 1
ATOM 757 O O . GLY A 1 95 ? 16.644 -5.065 -2.634 1.00 77.00 95 GLY A O 1
ATOM 758 N N . TYR A 1 96 ? 16.517 -6.722 -1.116 1.00 81.69 96 TYR A N 1
ATOM 759 C CA . TYR A 1 96 ? 16.624 -7.827 -2.062 1.00 81.69 96 TYR A CA 1
ATOM 760 C C . TYR A 1 96 ? 15.428 -8.763 -1.908 1.00 81.69 96 TYR A C 1
ATOM 762 O O . TYR A 1 96 ? 14.996 -9.047 -0.793 1.00 81.69 96 TYR A O 1
ATOM 770 N N . CYS A 1 97 ? 14.918 -9.241 -3.041 1.00 84.75 97 CYS A N 1
ATOM 771 C CA . CYS A 1 97 ? 13.910 -10.287 -3.085 1.00 84.75 97 CYS A CA 1
ATOM 772 C C . CYS A 1 97 ? 14.555 -11.558 -3.609 1.00 84.75 97 CYS A C 1
ATOM 774 O O . CYS A 1 97 ? 15.143 -11.552 -4.690 1.00 84.75 97 CYS A O 1
ATOM 776 N N . GLU A 1 98 ? 14.396 -12.649 -2.871 1.00 75.81 98 GLU A N 1
ATOM 777 C CA . GLU A 1 98 ? 14.749 -13.974 -3.357 1.00 75.81 98 GLU A CA 1
ATOM 778 C C . GLU A 1 98 ? 13.730 -14.371 -4.434 1.00 75.81 98 GLU A C 1
ATOM 780 O O . GLU A 1 98 ? 12.617 -14.820 -4.149 1.00 75.81 98 GLU A O 1
ATOM 785 N N . SER A 1 99 ? 14.062 -14.086 -5.695 1.00 67.31 99 SER A N 1
ATOM 786 C CA . SER A 1 99 ? 13.228 -14.469 -6.830 1.00 67.31 99 SER A CA 1
ATOM 787 C C . SER A 1 99 ? 13.670 -15.834 -7.344 1.00 67.31 99 SER A C 1
ATOM 789 O O . SER A 1 99 ? 14.835 -16.007 -7.712 1.00 67.31 99 SER A O 1
ATOM 791 N N . SER A 1 100 ? 12.738 -16.783 -7.435 1.00 57.59 100 SER A N 1
ATOM 792 C CA . SER A 1 100 ? 12.917 -18.015 -8.205 1.00 57.59 100 SER A CA 1
ATOM 793 C C . SER A 1 100 ? 13.310 -17.646 -9.636 1.00 57.59 100 SER A C 1
ATOM 795 O O . SER A 1 100 ? 12.587 -16.895 -10.285 1.00 57.59 100 SER A O 1
ATOM 797 N N . SER A 1 101 ? 14.453 -18.141 -10.103 1.00 54.56 101 SER A N 1
ATOM 798 C CA . SER A 1 101 ? 15.238 -17.683 -11.261 1.00 54.56 101 SER A CA 1
ATOM 799 C C . SER A 1 101 ? 14.578 -17.761 -12.655 1.00 54.56 101 SER A C 1
ATOM 801 O O . SER A 1 101 ? 15.289 -17.863 -13.648 1.00 54.56 101 SER A O 1
ATOM 803 N N . LEU A 1 102 ? 13.247 -17.737 -12.768 1.00 56.25 102 LEU A N 1
ATOM 804 C CA . LEU A 1 102 ? 12.492 -17.967 -14.005 1.00 56.25 102 LEU A CA 1
ATOM 805 C C . LEU A 1 102 ? 11.233 -17.088 -14.132 1.00 56.25 102 LEU A C 1
ATOM 807 O O . LEU A 1 102 ? 10.240 -17.518 -14.713 1.00 56.25 102 LEU A O 1
ATOM 811 N N . ILE A 1 103 ? 11.227 -15.868 -13.591 1.00 58.97 103 ILE A N 1
ATOM 812 C CA . ILE A 1 103 ? 10.108 -14.953 -13.862 1.00 58.97 103 ILE A CA 1
ATOM 813 C C . ILE A 1 103 ? 10.398 -14.274 -15.207 1.00 58.97 103 ILE A C 1
ATOM 815 O O . ILE A 1 103 ? 11.462 -13.660 -15.342 1.00 58.97 103 ILE A O 1
ATOM 819 N N . PRO A 1 104 ? 9.508 -14.380 -16.211 1.00 55.00 104 PRO A N 1
ATOM 820 C CA . PRO A 1 104 ? 9.687 -13.665 -17.463 1.00 55.00 104 PRO A CA 1
ATOM 821 C C . PRO A 1 104 ? 9.788 -12.165 -17.175 1.00 55.00 104 PRO A C 1
ATOM 823 O O . PRO A 1 104 ? 9.020 -11.603 -16.390 1.00 55.00 104 PRO A O 1
ATOM 826 N N . ILE A 1 105 ? 10.782 -11.527 -17.792 1.00 53.75 105 ILE A N 1
ATOM 827 C CA . ILE A 1 105 ? 10.946 -10.074 -17.772 1.00 53.75 105 ILE A CA 1
ATOM 828 C C . ILE A 1 105 ? 9.637 -9.464 -18.275 1.00 53.75 105 ILE A C 1
ATOM 830 O O . ILE A 1 105 ? 9.126 -9.876 -19.315 1.00 53.75 105 ILE A O 1
ATOM 834 N N . TRP A 1 106 ? 9.108 -8.483 -17.544 1.00 52.50 106 TRP A N 1
ATOM 835 C CA . TRP A 1 106 ? 7.878 -7.775 -17.897 1.00 52.50 106 TRP A CA 1
ATOM 836 C C . TRP A 1 106 ? 8.099 -7.022 -19.189 1.00 52.50 106 TRP A C 1
ATOM 838 O O . TRP A 1 106 ? 8.596 -5.898 -19.198 1.00 52.50 106 TRP A O 1
ATOM 848 N N . ASN A 1 107 ? 7.750 -7.660 -20.298 1.00 53.44 107 ASN A N 1
ATOM 849 C CA . ASN A 1 107 ? 7.684 -6.992 -21.571 1.00 53.44 107 ASN A CA 1
ATOM 850 C C . ASN A 1 107 ? 6.332 -6.292 -21.627 1.00 53.44 107 ASN A C 1
ATOM 852 O O . ASN A 1 107 ? 5.325 -6.893 -21.988 1.00 53.44 107 ASN A O 1
ATOM 856 N N . MET A 1 108 ? 6.299 -5.013 -21.253 1.00 52.19 108 MET A N 1
ATOM 857 C CA . MET A 1 108 ? 5.073 -4.216 -21.332 1.00 52.19 108 MET A CA 1
ATOM 858 C C . MET A 1 108 ? 4.509 -4.172 -22.759 1.00 52.19 108 MET A C 1
ATOM 860 O O . MET A 1 108 ? 3.300 -4.035 -22.937 1.00 52.19 108 MET A O 1
ATOM 864 N N . ASN A 1 109 ? 5.364 -4.392 -23.769 1.00 50.50 109 ASN A N 1
ATOM 865 C CA . ASN A 1 109 ? 4.894 -4.575 -25.131 1.00 50.50 109 ASN A CA 1
ATOM 866 C C . ASN A 1 109 ? 3.971 -5.792 -25.243 1.00 50.50 109 ASN A C 1
ATOM 868 O O . ASN A 1 109 ? 3.032 -5.704 -26.001 1.00 50.50 109 ASN A O 1
ATOM 872 N N . GLU A 1 110 ? 4.129 -6.891 -24.503 1.00 54.91 110 GLU A N 1
ATOM 873 C CA . GLU A 1 110 ? 3.211 -8.039 -24.618 1.00 54.91 110 GLU A CA 1
ATOM 874 C C . GLU A 1 110 ? 1.809 -7.771 -24.054 1.00 54.91 110 GLU A C 1
ATOM 876 O O . GLU A 1 110 ? 0.843 -8.260 -24.630 1.00 54.91 110 GLU A O 1
ATOM 881 N N . VAL A 1 111 ? 1.676 -6.946 -23.008 1.00 51.78 111 VAL A N 1
ATOM 882 C CA . VAL A 1 111 ? 0.369 -6.588 -22.420 1.00 51.78 111 VAL A CA 1
ATOM 883 C C . VAL A 1 111 ? -0.351 -5.535 -23.267 1.00 51.78 111 VAL A C 1
ATOM 885 O O . VAL A 1 111 ? -1.527 -5.698 -23.579 1.00 51.78 111 VAL A O 1
ATOM 888 N N . ILE A 1 112 ? 0.358 -4.494 -23.723 1.00 50.78 112 ILE A N 1
ATOM 889 C CA . ILE A 1 112 ? -0.213 -3.487 -24.640 1.00 50.78 112 ILE A CA 1
ATOM 890 C C . ILE A 1 112 ? -0.508 -4.110 -26.013 1.00 50.78 112 ILE A C 1
ATOM 892 O O . ILE A 1 112 ? -1.500 -3.774 -26.664 1.00 50.78 112 ILE A O 1
ATOM 896 N N . LEU A 1 113 ? 0.319 -5.062 -26.459 1.00 48.78 113 LEU A N 1
ATOM 897 C CA . LEU A 1 113 ? 0.057 -5.807 -27.684 1.00 48.78 113 LEU A CA 1
ATOM 898 C C . LEU A 1 113 ? -1.130 -6.756 -27.554 1.00 48.78 113 LEU A C 1
ATOM 900 O O . LEU A 1 113 ? -1.540 -7.228 -28.600 1.00 48.78 113 LEU A O 1
ATOM 904 N N . ASP A 1 114 ? -1.710 -7.039 -26.389 1.00 47.88 114 ASP A N 1
ATOM 905 C CA . ASP A 1 114 ? -2.905 -7.893 -26.340 1.00 47.88 114 ASP A CA 1
ATOM 906 C C . ASP A 1 114 ? -4.166 -7.110 -26.758 1.00 47.88 114 ASP A C 1
ATOM 908 O O . ASP A 1 114 ? -4.909 -7.551 -27.637 1.00 47.88 114 ASP A O 1
ATOM 912 N N . GLU A 1 115 ? -4.327 -5.863 -26.292 1.00 52.94 115 GLU A N 1
ATOM 913 C CA . GLU A 1 115 ? -5.358 -4.954 -26.824 1.00 52.94 115 GLU A CA 1
ATOM 914 C C . GLU A 1 115 ? -5.056 -4.530 -28.270 1.00 52.94 115 GLU A C 1
ATOM 916 O O . GLU A 1 115 ? -5.923 -4.601 -29.145 1.00 52.94 115 GLU A O 1
ATOM 921 N N . HIS A 1 116 ? -3.809 -4.154 -28.578 1.00 54.00 116 HIS A N 1
ATOM 922 C CA . HIS A 1 116 ? -3.460 -3.675 -29.919 1.00 54.00 116 HIS A CA 1
ATOM 923 C C . HIS A 1 116 ? -3.309 -4.794 -30.968 1.00 54.00 116 HIS A C 1
ATOM 925 O O . HIS A 1 116 ? -3.500 -4.521 -32.156 1.00 54.00 116 HIS A O 1
ATOM 931 N N . LYS A 1 117 ? -2.993 -6.051 -30.601 1.00 53.47 117 LYS A N 1
ATOM 932 C CA . LYS A 1 117 ? -3.081 -7.196 -31.536 1.00 53.47 117 LYS A CA 1
ATOM 933 C C . LYS A 1 117 ? -4.527 -7.528 -31.823 1.00 53.47 117 LYS A C 1
ATOM 935 O O . LYS A 1 117 ? -4.801 -7.835 -32.977 1.00 53.47 117 LYS A O 1
ATOM 940 N N . ASN A 1 118 ? -5.428 -7.442 -30.844 1.00 54.88 118 ASN A N 1
ATOM 941 C CA . ASN A 1 118 ? -6.854 -7.609 -31.107 1.00 54.88 118 ASN A CA 1
ATOM 942 C C . ASN A 1 118 ? -7.340 -6.541 -32.088 1.00 54.88 118 ASN A C 1
ATOM 944 O O . ASN A 1 118 ? -7.880 -6.902 -33.127 1.00 54.88 118 ASN A O 1
ATOM 948 N N . ILE A 1 119 ? -6.966 -5.272 -31.898 1.00 62.19 119 ILE A N 1
ATOM 949 C CA . ILE A 1 119 ? -7.268 -4.206 -32.868 1.00 62.19 119 ILE A CA 1
ATOM 950 C C . ILE A 1 119 ? -6.624 -4.477 -34.239 1.00 62.19 119 ILE A C 1
ATOM 952 O O . ILE A 1 119 ? -7.300 -4.360 -35.257 1.00 62.19 119 ILE A O 1
ATOM 956 N N . ARG A 1 120 ? -5.346 -4.883 -34.323 1.00 60.69 120 ARG A N 1
ATOM 957 C CA . ARG A 1 120 ? -4.715 -5.206 -35.622 1.00 60.69 120 ARG A CA 1
ATOM 958 C C . ARG A 1 120 ? -5.344 -6.422 -36.303 1.00 60.69 120 ARG A C 1
ATOM 960 O O . ARG A 1 120 ? -5.429 -6.437 -37.527 1.00 60.69 120 ARG A O 1
ATOM 967 N N . ASN A 1 121 ? -5.748 -7.436 -35.545 1.00 59.09 121 ASN A N 1
ATOM 968 C CA . ASN A 1 121 ? -6.397 -8.639 -36.061 1.00 59.09 121 ASN A CA 1
ATOM 969 C C . ASN A 1 121 ? -7.840 -8.349 -36.491 1.00 59.09 121 ASN A C 1
ATOM 971 O O . ASN A 1 121 ? -8.265 -8.855 -37.527 1.00 59.09 121 ASN A O 1
ATOM 975 N N . ASP A 1 122 ? -8.560 -7.499 -35.761 1.00 60.75 122 ASP A N 1
ATOM 976 C CA . ASP A 1 122 ? -9.906 -7.047 -36.109 1.00 60.75 122 ASP A CA 1
ATOM 977 C C . ASP A 1 122 ? -9.883 -6.114 -37.326 1.00 60.75 122 ASP A C 1
ATOM 979 O O . ASP A 1 122 ? -10.667 -6.313 -38.253 1.00 60.75 122 ASP A O 1
ATOM 983 N N . LEU A 1 123 ? -8.921 -5.187 -37.413 1.00 64.38 123 LEU A N 1
ATOM 984 C CA . LEU A 1 123 ? -8.686 -4.375 -38.614 1.00 64.38 123 LEU A CA 1
ATOM 985 C C . LEU A 1 123 ? -8.342 -5.253 -39.825 1.00 64.38 123 LEU A C 1
ATOM 987 O O . LEU A 1 123 ? -8.911 -5.059 -40.896 1.00 64.38 123 LEU A O 1
ATOM 991 N N . ARG A 1 124 ? -7.493 -6.279 -39.657 1.00 61.78 124 ARG A N 1
ATOM 992 C CA . ARG A 1 124 ? -7.182 -7.238 -40.732 1.00 61.78 124 ARG A CA 1
ATOM 993 C C . ARG A 1 124 ? -8.416 -8.055 -41.145 1.00 61.78 124 ARG A C 1
ATOM 995 O O . ARG A 1 124 ? -8.558 -8.378 -42.320 1.00 61.78 124 ARG A O 1
ATOM 1002 N N . ARG A 1 125 ? -9.323 -8.376 -40.210 1.00 58.06 125 ARG A N 1
ATOM 1003 C CA . ARG A 1 125 ? -10.597 -9.072 -40.485 1.00 58.06 125 ARG A CA 1
ATOM 1004 C C . ARG A 1 125 ? -11.572 -8.176 -41.266 1.00 58.06 125 ARG A C 1
ATOM 1006 O O . ARG A 1 125 ? -12.240 -8.662 -42.176 1.00 58.06 125 ARG A O 1
ATOM 1013 N N . VAL A 1 126 ? -11.613 -6.875 -40.964 1.00 63.19 126 VAL A N 1
ATOM 1014 C CA . VAL A 1 126 ? -12.377 -5.867 -41.729 1.00 63.19 126 VAL A CA 1
ATOM 1015 C C . VAL A 1 126 ? -11.810 -5.703 -43.144 1.00 63.19 126 VAL A C 1
ATOM 1017 O O . VAL A 1 126 ? -12.568 -5.677 -44.112 1.00 63.19 126 VAL A O 1
ATOM 1020 N N . GLU A 1 127 ? -10.486 -5.672 -43.285 1.00 58.44 127 GLU A N 1
ATOM 1021 C CA . GLU A 1 127 ? -9.806 -5.567 -44.581 1.00 58.44 127 GLU A CA 1
ATOM 1022 C C . GLU A 1 127 ? -10.024 -6.824 -45.451 1.00 58.44 127 GLU A C 1
ATOM 1024 O O . GLU A 1 127 ? -10.323 -6.716 -46.641 1.00 58.44 127 GLU A O 1
ATOM 1029 N N . PHE A 1 128 ? -10.003 -8.023 -44.850 1.00 55.50 128 PHE A N 1
ATOM 1030 C CA . PHE A 1 128 ? -10.346 -9.278 -45.536 1.00 55.50 128 PHE A CA 1
ATOM 1031 C C . PHE A 1 128 ? -11.821 -9.351 -45.972 1.00 55.50 128 PHE A C 1
ATOM 1033 O O . PHE A 1 128 ? -12.098 -9.825 -47.074 1.00 55.50 128 PHE A O 1
ATOM 1040 N N . ASN A 1 129 ? -12.771 -8.855 -45.170 1.00 52.72 129 ASN A N 1
ATOM 1041 C CA . ASN A 1 129 ? -14.189 -8.823 -45.561 1.00 52.72 129 ASN A CA 1
ATOM 1042 C C . ASN A 1 129 ? -14.472 -7.828 -46.700 1.00 52.72 129 ASN A C 1
ATOM 1044 O O . ASN A 1 129 ? -15.315 -8.109 -47.550 1.00 52.72 129 ASN A O 1
ATOM 1048 N N . ASN A 1 130 ? -13.742 -6.712 -46.776 1.00 50.94 130 ASN A N 1
ATOM 1049 C CA . ASN A 1 130 ? -13.847 -5.794 -47.915 1.00 50.94 130 ASN A CA 1
ATOM 1050 C C . ASN A 1 130 ? -13.251 -6.376 -49.208 1.00 50.94 130 ASN A C 1
ATOM 1052 O O . ASN A 1 130 ? -13.757 -6.086 -50.291 1.00 50.94 130 ASN A O 1
ATOM 1056 N N . ASN A 1 131 ? -12.233 -7.235 -49.113 1.00 49.28 131 ASN A N 1
ATOM 1057 C CA . ASN A 1 131 ? -11.640 -7.899 -50.279 1.00 49.28 131 ASN A CA 1
ATOM 1058 C C . ASN A 1 131 ? -12.433 -9.133 -50.747 1.00 49.28 131 ASN A C 1
ATOM 1060 O O . ASN A 1 131 ? -12.503 -9.386 -51.950 1.00 49.28 131 ASN A O 1
ATOM 1064 N N . ASN A 1 132 ? -13.108 -9.850 -49.841 1.00 49.25 132 ASN A N 1
ATOM 1065 C CA . ASN A 1 132 ? -14.003 -10.958 -50.205 1.00 49.25 132 ASN A CA 1
ATOM 1066 C C . ASN A 1 132 ? -15.302 -10.497 -50.883 1.00 49.25 132 ASN A C 1
ATOM 1068 O O . ASN A 1 132 ? -15.913 -11.278 -51.607 1.00 49.25 132 ASN A O 1
ATOM 1072 N N . ASN A 1 133 ? -15.694 -9.230 -50.722 1.00 49.16 133 ASN A N 1
ATOM 1073 C CA . ASN A 1 133 ? -16.765 -8.638 -51.526 1.00 49.16 133 ASN A CA 1
ATOM 1074 C C . ASN A 1 133 ? -16.310 -8.224 -52.933 1.00 49.16 133 ASN A C 1
ATOM 1076 O O . ASN A 1 133 ? -17.156 -7.832 -53.731 1.00 49.16 133 ASN A O 1
ATOM 1080 N N . ASN A 1 134 ? -15.011 -8.317 -53.251 1.00 50.41 134 ASN A N 1
ATOM 1081 C CA . ASN A 1 134 ? -14.489 -7.804 -54.512 1.00 50.41 134 ASN A CA 1
ATOM 1082 C C . ASN A 1 134 ? -13.688 -8.772 -55.376 1.00 50.41 134 ASN A C 1
ATOM 1084 O O . ASN A 1 134 ? -13.523 -8.425 -56.535 1.00 50.41 134 ASN A O 1
ATOM 1088 N N . ASN A 1 135 ? -13.232 -9.952 -54.940 1.00 42.69 135 ASN A N 1
ATOM 1089 C CA . ASN A 1 135 ? -12.560 -10.864 -55.878 1.00 42.69 135 ASN A CA 1
ATOM 1090 C C . ASN A 1 135 ? -12.695 -12.351 -55.520 1.00 42.69 135 ASN A C 1
ATOM 1092 O O . ASN A 1 135 ? -11.961 -12.892 -54.698 1.00 42.69 135 ASN A O 1
ATOM 1096 N N . ASN A 1 136 ? -13.546 -13.039 -56.288 1.00 49.31 136 ASN A N 1
ATOM 1097 C CA . ASN A 1 136 ? -13.181 -14.341 -56.838 1.00 49.31 136 ASN A CA 1
ATOM 1098 C C . ASN A 1 136 ? -11.811 -14.190 -57.514 1.00 49.31 136 ASN A C 1
ATOM 1100 O O . ASN A 1 136 ? -11.722 -13.426 -58.472 1.00 49.31 136 ASN A O 1
ATOM 1104 N N . ASN A 1 137 ? -10.774 -14.871 -57.017 1.00 43.38 137 ASN A N 1
ATOM 1105 C CA . ASN A 1 137 ? -9.734 -15.560 -57.798 1.00 43.38 137 ASN A CA 1
ATOM 1106 C C . ASN A 1 137 ? -8.429 -15.758 -57.003 1.00 43.38 137 ASN A C 1
ATOM 1108 O O . ASN A 1 137 ? -7.870 -14.822 -56.442 1.00 43.38 137 ASN A O 1
ATOM 1112 N N . ASN A 1 138 ? -7.902 -16.978 -57.142 1.00 37.50 138 ASN A N 1
ATOM 1113 C CA . ASN A 1 138 ? -6.491 -17.380 -57.062 1.00 37.50 138 ASN A CA 1
ATOM 1114 C C . ASN A 1 138 ? -5.867 -17.690 -55.687 1.00 37.50 138 ASN A C 1
ATOM 1116 O O . ASN A 1 138 ? -5.293 -16.848 -55.010 1.00 37.50 138 ASN A O 1
ATOM 1120 N N . ASN A 1 139 ? -5.936 -18.984 -55.357 1.00 45.12 139 ASN A N 1
ATOM 1121 C CA . ASN A 1 139 ? -4.827 -19.925 -55.140 1.00 45.12 139 ASN A CA 1
ATOM 1122 C C . ASN A 1 139 ? -3.448 -19.434 -54.651 1.00 45.12 139 ASN A C 1
ATOM 1124 O O . ASN A 1 139 ? -2.789 -18.608 -55.276 1.00 45.12 139 ASN A O 1
ATOM 1128 N N . ASN A 1 140 ? -2.960 -20.234 -53.691 1.00 45.66 140 ASN A N 1
ATOM 1129 C CA . ASN A 1 140 ? -1.575 -20.509 -53.299 1.00 45.66 140 ASN A CA 1
ATOM 1130 C C . ASN A 1 140 ? -0.920 -19.482 -52.374 1.00 45.66 140 ASN A C 1
ATOM 1132 O O . ASN A 1 140 ? -0.448 -18.448 -52.827 1.00 45.66 140 ASN A O 1
ATOM 1136 N N . ASN A 1 141 ? -0.871 -19.827 -51.077 1.00 37.62 141 ASN A N 1
ATOM 1137 C CA . ASN A 1 141 ? 0.297 -19.747 -50.181 1.00 37.62 141 ASN A CA 1
ATOM 1138 C C . ASN A 1 141 ? -0.170 -19.847 -48.720 1.00 37.62 141 ASN A C 1
ATOM 1140 O O . ASN A 1 141 ? -0.330 -18.833 -48.054 1.00 37.62 141 ASN A O 1
ATOM 1144 N N . ASN A 1 142 ? -0.388 -21.060 -48.205 1.00 38.56 142 ASN A N 1
ATOM 1145 C CA . ASN A 1 142 ? -0.654 -21.278 -46.778 1.00 38.56 142 ASN A CA 1
ATOM 1146 C C . ASN A 1 142 ? 0.117 -22.504 -46.278 1.00 38.56 142 ASN A C 1
ATOM 1148 O O . ASN A 1 142 ? -0.468 -23.541 -45.982 1.00 38.56 142 ASN A O 1
ATOM 1152 N N . GLU A 1 143 ? 1.440 -22.373 -46.178 1.00 39.91 143 GLU A N 1
ATOM 1153 C CA . GLU A 1 143 ? 2.301 -23.389 -45.549 1.00 39.91 143 GLU A CA 1
ATOM 1154 C C . GLU A 1 143 ? 3.021 -22.883 -44.281 1.00 39.91 143 GLU A C 1
ATOM 1156 O O . GLU A 1 143 ? 3.790 -23.608 -43.667 1.00 39.91 143 GLU A O 1
ATOM 1161 N N . TYR A 1 144 ? 2.708 -21.671 -43.799 1.00 39.97 144 TYR A N 1
ATOM 1162 C CA . TYR A 1 144 ? 3.307 -21.105 -42.573 1.00 39.97 144 TYR A CA 1
ATOM 1163 C C . TYR A 1 144 ? 2.323 -20.892 -41.408 1.00 39.97 144 TYR A C 1
ATOM 1165 O O . TYR A 1 144 ? 2.700 -20.337 -40.379 1.00 39.97 144 TYR A O 1
ATOM 1173 N N . LEU A 1 145 ? 1.072 -21.353 -41.530 1.00 38.31 145 LEU A N 1
ATOM 1174 C CA . LEU A 1 145 ? 0.018 -21.146 -40.521 1.00 38.31 145 LEU A CA 1
ATOM 1175 C C . LEU A 1 145 ? -0.466 -22.421 -39.809 1.00 38.31 145 LEU A C 1
ATOM 1177 O O . LEU A 1 145 ? -1.311 -22.331 -38.924 1.00 38.31 145 LEU A O 1
ATOM 1181 N N . ASN A 1 146 ? 0.105 -23.592 -40.108 1.00 32.31 146 ASN A N 1
ATOM 1182 C CA . ASN A 1 146 ? -0.376 -24.870 -39.560 1.00 32.31 146 ASN A CA 1
ATOM 1183 C C . ASN A 1 146 ? 0.370 -25.381 -38.312 1.00 32.31 146 ASN A C 1
ATOM 1185 O O . ASN A 1 146 ? 0.020 -26.440 -37.807 1.00 32.31 146 ASN A O 1
ATOM 1189 N N . ASN A 1 147 ? 1.347 -24.642 -37.770 1.00 35.59 147 ASN A N 1
ATOM 1190 C CA . ASN A 1 147 ? 2.152 -25.109 -36.625 1.00 35.59 147 ASN A CA 1
ATOM 1191 C C . ASN A 1 147 ? 1.910 -24.375 -35.295 1.00 35.59 147 ASN A C 1
ATOM 1193 O O . ASN A 1 147 ? 2.664 -24.584 -34.350 1.00 35.59 147 ASN A O 1
ATOM 1197 N N . TYR A 1 148 ? 0.857 -23.557 -35.178 1.00 40.19 148 TYR A N 1
ATOM 1198 C CA . TYR A 1 148 ? 0.510 -22.900 -33.902 1.00 40.19 148 TYR A CA 1
ATOM 1199 C C . TYR A 1 148 ? -0.875 -23.263 -33.340 1.00 40.19 148 TYR A C 1
ATOM 1201 O O . TYR A 1 148 ? -1.266 -22.756 -32.294 1.00 40.19 148 TYR A O 1
ATOM 1209 N N . TYR A 1 149 ? -1.584 -24.200 -33.979 1.00 36.38 149 TYR A N 1
ATOM 1210 C CA . TYR A 1 149 ? -2.817 -24.800 -33.458 1.00 36.38 149 TYR A CA 1
ATOM 1211 C C . TYR A 1 149 ? -2.782 -26.323 -33.615 1.00 36.38 149 TYR A C 1
ATOM 1213 O O . TYR A 1 149 ? -3.519 -26.918 -34.394 1.00 36.38 149 TYR A O 1
ATOM 1221 N N . GLY A 1 150 ? -1.909 -26.971 -32.846 1.00 33.88 150 GLY A N 1
ATOM 1222 C CA . GLY A 1 150 ? -1.993 -28.405 -32.588 1.00 33.88 150 GLY A CA 1
ATOM 1223 C C . GLY A 1 150 ? -3.052 -28.694 -31.525 1.00 33.88 150 GLY A C 1
ATOM 1224 O O . GLY A 1 150 ? -2.705 -29.019 -30.397 1.00 33.88 150 GLY A O 1
ATOM 1225 N N . ILE A 1 151 ? -4.337 -28.568 -31.870 1.00 37.78 151 ILE A N 1
ATOM 1226 C CA . ILE A 1 151 ? -5.441 -29.117 -31.065 1.00 37.78 151 ILE A CA 1
ATOM 1227 C C . ILE A 1 151 ? -6.007 -30.323 -31.815 1.00 37.78 151 ILE A C 1
ATOM 1229 O O . ILE A 1 151 ? -7.117 -30.305 -32.328 1.00 37.78 151 ILE A O 1
ATOM 1233 N N . ASN A 1 152 ? -5.210 -31.388 -31.889 1.00 38.97 152 ASN A N 1
ATOM 1234 C CA . ASN A 1 152 ? -5.715 -32.738 -32.128 1.00 38.97 152 ASN A CA 1
ATOM 1235 C C . ASN A 1 152 ? -5.792 -33.435 -30.770 1.00 38.97 152 ASN A C 1
ATOM 1237 O O . ASN A 1 152 ? -4.957 -34.262 -30.412 1.00 38.97 152 ASN A O 1
ATOM 1241 N N . GLY A 1 153 ? -6.782 -33.016 -29.987 1.00 38.16 153 GLY A N 1
ATOM 1242 C CA . GLY A 1 153 ? -7.152 -33.604 -28.712 1.00 38.16 153 GLY A CA 1
ATOM 1243 C C . GLY A 1 153 ? -8.660 -33.781 -28.710 1.00 38.16 153 GLY A C 1
ATOM 1244 O O . GLY A 1 153 ? -9.399 -32.806 -28.768 1.00 38.16 153 GLY A O 1
ATOM 1245 N N . ASN A 1 154 ? -9.079 -35.041 -28.715 1.00 34.69 154 ASN A N 1
ATOM 1246 C CA . ASN A 1 154 ? -10.441 -35.534 -28.557 1.00 34.69 154 ASN A CA 1
ATOM 1247 C C . ASN A 1 154 ? -11.303 -34.587 -27.692 1.00 34.69 154 ASN A C 1
ATOM 1249 O O . ASN A 1 154 ? -11.028 -34.435 -26.500 1.00 34.69 154 ASN A O 1
ATOM 1253 N N . ILE A 1 155 ? -12.351 -33.972 -28.258 1.00 43.19 155 ILE A N 1
ATOM 1254 C CA . ILE A 1 155 ? -13.422 -33.349 -27.465 1.00 43.19 155 ILE A CA 1
ATOM 1255 C C . ILE A 1 155 ? -14.205 -34.500 -26.820 1.00 43.19 155 ILE A C 1
ATOM 1257 O O . ILE A 1 155 ? -15.225 -34.981 -27.303 1.00 43.19 155 ILE A O 1
ATOM 1261 N N . GLY A 1 156 ? -13.644 -35.026 -25.730 1.00 47.47 156 GLY A N 1
ATOM 1262 C CA . GLY A 1 156 ? -14.415 -35.771 -24.753 1.00 47.47 156 GLY A CA 1
ATOM 1263 C C . GLY A 1 156 ? -15.481 -34.818 -24.239 1.00 47.47 156 GLY A C 1
ATOM 1264 O O . GLY A 1 156 ? -15.159 -33.697 -23.849 1.00 47.47 156 GLY A O 1
ATOM 1265 N N . SER A 1 157 ? -16.743 -35.231 -24.320 1.00 54.00 157 SER A N 1
ATOM 1266 C CA . SER A 1 157 ? -17.895 -34.502 -23.796 1.00 54.00 157 SER A CA 1
ATOM 1267 C C . SER A 1 157 ? -17.571 -33.932 -22.415 1.00 54.00 157 SER A C 1
ATOM 1269 O O . SER A 1 157 ? -17.491 -34.670 -21.431 1.00 54.00 157 SER A O 1
ATOM 1271 N N . LEU A 1 158 ? -17.338 -32.623 -22.362 1.00 58.97 158 LEU A N 1
ATOM 1272 C CA . LEU A 1 158 ? -17.087 -31.894 -21.133 1.00 58.97 158 LEU A CA 1
ATOM 1273 C C . LEU A 1 158 ? -18.429 -31.795 -20.405 1.00 58.97 158 LEU A C 1
ATOM 1275 O O . LEU A 1 158 ? -19.204 -30.873 -20.639 1.00 58.97 158 LEU A O 1
ATOM 1279 N N . TRP A 1 159 ? -18.642 -32.777 -19.525 1.00 60.16 159 TRP A N 1
ATOM 1280 C CA . TRP A 1 159 ? -19.671 -32.852 -18.486 1.00 60.16 159 TRP A CA 1
ATOM 1281 C C . TRP A 1 159 ? -21.084 -33.197 -18.987 1.00 60.16 159 TRP A C 1
ATOM 1283 O O . TRP A 1 159 ? -21.649 -32.564 -19.876 1.00 60.16 159 TRP A O 1
ATOM 1293 N N . SER A 1 160 ? -21.693 -34.218 -18.378 1.00 68.06 160 SER A N 1
ATOM 1294 C CA . SER A 1 160 ? -23.137 -34.456 -18.492 1.00 68.06 160 SER A CA 1
ATOM 1295 C C . SER A 1 160 ? -23.897 -33.283 -17.859 1.00 68.06 160 SER A C 1
ATOM 1297 O O . SER A 1 160 ? -23.415 -32.678 -16.900 1.00 68.06 160 SER A O 1
ATOM 1299 N N . ILE A 1 161 ? -25.120 -32.998 -18.323 1.00 75.62 161 ILE A N 1
ATOM 1300 C CA . ILE A 1 161 ? -26.019 -31.996 -17.711 1.00 75.62 161 ILE A CA 1
ATOM 1301 C C . ILE A 1 161 ? -26.157 -32.230 -16.194 1.00 75.62 161 ILE A C 1
ATOM 1303 O O . ILE A 1 16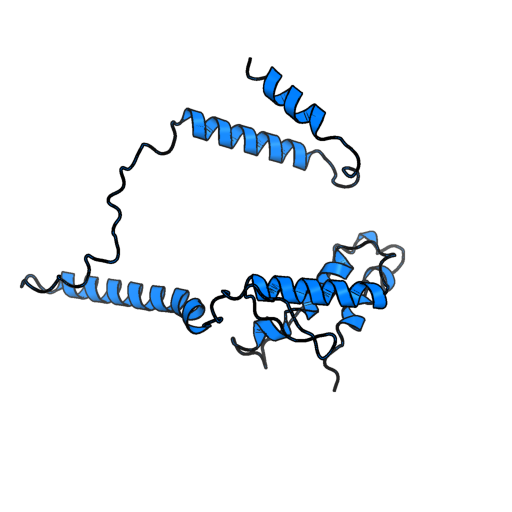1 ? -26.250 -31.276 -15.424 1.00 75.62 161 ILE A O 1
ATOM 1307 N N . SER A 1 162 ? -26.088 -33.488 -15.746 1.00 71.94 162 SER A N 1
ATOM 1308 C CA . SER A 1 162 ? -26.102 -33.847 -14.324 1.00 71.94 162 SER A CA 1
ATOM 1309 C C . SER A 1 162 ? -24.940 -33.241 -13.529 1.00 71.94 162 SER A C 1
ATOM 1311 O O . SER A 1 162 ? -25.144 -32.782 -12.410 1.00 71.94 162 SER A O 1
ATOM 1313 N N . GLU A 1 163 ? -23.739 -33.178 -14.101 1.00 78.44 163 GLU A N 1
ATOM 1314 C CA . GLU A 1 163 ? -22.541 -32.650 -13.433 1.00 78.44 163 GLU A CA 1
ATOM 1315 C C . GLU A 1 163 ? -22.583 -31.117 -13.335 1.00 78.44 163 GLU A C 1
ATOM 1317 O O . GLU A 1 163 ? -22.224 -30.545 -12.303 1.00 78.44 163 GLU A O 1
ATOM 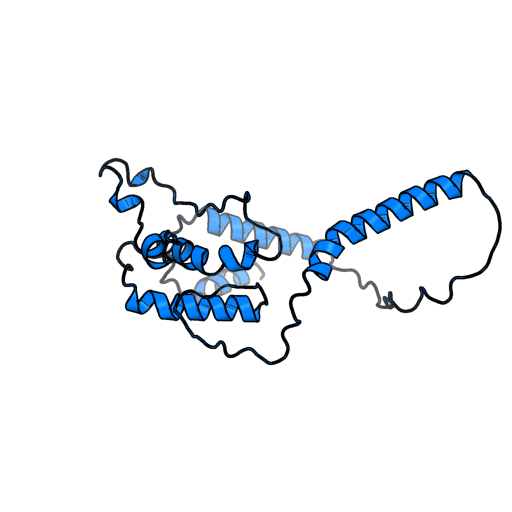1322 N N . MET A 1 164 ? -23.122 -30.440 -14.358 1.00 80.62 164 MET A N 1
ATOM 1323 C CA . MET A 1 164 ? -23.359 -28.991 -14.301 1.00 80.62 164 MET A CA 1
ATOM 1324 C C . MET A 1 164 ? -24.382 -28.619 -13.225 1.00 80.62 164 MET A C 1
ATOM 1326 O O . MET A 1 164 ? -24.180 -27.650 -12.490 1.00 80.62 164 MET A O 1
ATOM 1330 N N . LEU A 1 165 ? -25.470 -29.384 -13.103 1.00 79.50 165 LEU A N 1
ATOM 1331 C CA . LEU A 1 165 ? -26.505 -29.120 -12.102 1.00 79.50 165 LEU A CA 1
AT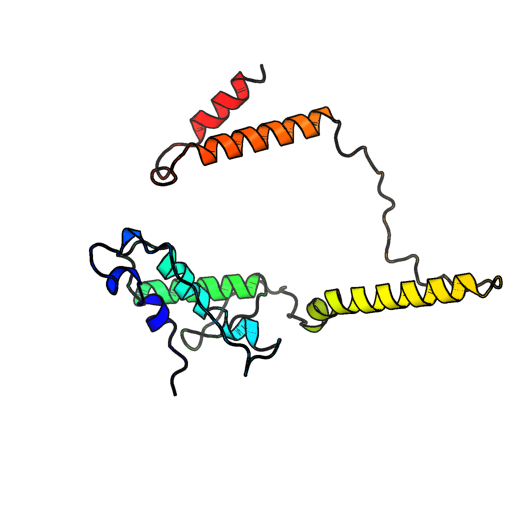OM 1332 C C . LEU A 1 165 ? -25.991 -29.327 -10.672 1.00 79.50 165 LEU A C 1
ATOM 1334 O O . LEU A 1 165 ? -26.355 -28.558 -9.779 1.00 79.50 165 LEU A O 1
ATOM 1338 N N . ILE A 1 166 ? -25.098 -30.297 -10.458 1.00 84.19 166 ILE A N 1
ATOM 1339 C CA . ILE A 1 166 ? -24.419 -30.497 -9.170 1.00 84.19 166 ILE A CA 1
ATOM 1340 C C . ILE A 1 166 ? -23.549 -29.276 -8.835 1.00 84.19 166 ILE A C 1
ATOM 1342 O O . ILE A 1 166 ? -23.658 -28.734 -7.735 1.00 84.19 166 ILE A O 1
ATOM 1346 N N . GLY A 1 167 ? -22.755 -28.777 -9.789 1.00 80.06 167 GLY A N 1
ATOM 1347 C CA . GLY A 1 167 ? -21.909 -27.595 -9.589 1.00 80.06 167 GLY A CA 1
ATOM 1348 C C . GLY A 1 167 ? -22.698 -26.318 -9.273 1.00 80.06 167 GLY A C 1
ATOM 1349 O O . GLY A 1 167 ? -22.354 -25.590 -8.339 1.00 80.06 167 GLY A O 1
ATOM 1350 N N . ILE A 1 168 ? -23.798 -26.073 -9.994 1.00 85.62 168 ILE A N 1
ATOM 1351 C CA . ILE A 1 168 ? -24.688 -24.927 -9.739 1.00 85.62 168 ILE A CA 1
ATOM 1352 C C . ILE A 1 168 ? -25.329 -25.045 -8.350 1.00 85.62 168 ILE A C 1
ATOM 1354 O O . ILE A 1 168 ? -25.369 -24.064 -7.608 1.00 85.62 168 ILE A O 1
ATOM 1358 N N . SER A 1 169 ? -25.771 -26.243 -7.962 1.00 85.69 169 SER A N 1
ATOM 1359 C CA . SER A 1 169 ? -26.397 -26.478 -6.654 1.00 85.69 169 SER A CA 1
ATOM 1360 C C . SER A 1 169 ? -25.415 -26.257 -5.502 1.00 85.69 169 SER A C 1
ATOM 1362 O O . SER A 1 169 ? -25.743 -25.566 -4.538 1.00 85.69 169 SER A O 1
ATOM 1364 N N . ILE A 1 170 ? -24.180 -26.757 -5.627 1.00 86.50 170 ILE A N 1
ATOM 1365 C CA . ILE A 1 170 ? -23.109 -26.526 -4.646 1.00 86.50 170 ILE A CA 1
ATOM 1366 C C . ILE A 1 170 ? -22.795 -25.027 -4.541 1.00 86.50 170 ILE A C 1
ATOM 1368 O O . ILE A 1 170 ? -22.701 -24.497 -3.434 1.00 86.50 170 ILE A O 1
ATOM 1372 N N . GLY A 1 171 ? -22.693 -24.319 -5.670 1.00 80.94 171 GLY A N 1
ATOM 1373 C CA . GLY A 1 171 ? -22.436 -22.877 -5.692 1.00 80.94 171 GLY A CA 1
ATOM 1374 C C . GLY A 1 171 ? -23.546 -22.054 -5.031 1.00 80.94 171 GLY A C 1
ATOM 1375 O O . GLY A 1 171 ? -23.261 -21.155 -4.236 1.00 80.94 171 GLY A O 1
ATOM 1376 N N . ILE A 1 172 ? -24.813 -22.386 -5.292 1.00 83.31 172 ILE A N 1
ATOM 1377 C CA . ILE A 1 172 ? -25.964 -21.738 -4.646 1.00 83.31 172 ILE A CA 1
ATOM 1378 C C . ILE A 1 172 ? -25.965 -22.034 -3.139 1.00 83.31 172 ILE A C 1
ATOM 1380 O O . ILE A 1 172 ? -26.141 -21.117 -2.341 1.00 83.31 172 ILE A O 1
ATOM 1384 N N . CYS A 1 173 ? -25.688 -23.270 -2.716 1.00 74.75 173 CYS A N 1
ATOM 1385 C CA . CYS A 1 173 ? -25.589 -23.606 -1.294 1.00 74.75 173 CYS A CA 1
ATOM 1386 C C . CYS A 1 173 ? -24.453 -22.852 -0.590 1.00 74.75 173 CYS A C 1
ATOM 1388 O O . CYS A 1 173 ? -24.682 -22.280 0.473 1.00 74.75 173 CYS A O 1
ATOM 1390 N N . ILE A 1 174 ? -23.254 -22.790 -1.179 1.00 81.38 174 ILE A N 1
ATOM 1391 C CA . ILE A 1 174 ? -22.116 -22.053 -0.608 1.00 81.38 174 ILE A CA 1
ATOM 1392 C C . ILE A 1 174 ? -22.441 -20.560 -0.508 1.00 81.38 174 ILE A C 1
ATOM 1394 O O . ILE A 1 174 ? -22.228 -19.951 0.537 1.00 81.38 174 ILE A O 1
ATOM 1398 N N . THR A 1 175 ? -23.006 -19.966 -1.560 1.00 74.12 175 THR A N 1
ATOM 1399 C CA . THR A 1 175 ? -23.347 -18.536 -1.558 1.00 74.12 175 THR A CA 1
ATOM 1400 C C . THR A 1 175 ? -24.475 -18.205 -0.582 1.00 74.12 175 THR A C 1
ATOM 1402 O O . THR A 1 175 ? -24.389 -17.187 0.100 1.00 74.12 175 THR A O 1
ATOM 1405 N N . LEU A 1 176 ? -25.490 -19.063 -0.434 1.00 64.06 176 LEU A N 1
ATOM 1406 C CA . LEU A 1 176 ? -26.548 -18.889 0.567 1.00 64.06 176 LEU A CA 1
ATOM 1407 C C . LEU A 1 176 ? -26.025 -19.055 2.000 1.00 64.06 176 LEU A C 1
ATOM 1409 O O . LEU A 1 176 ? -26.394 -18.267 2.872 1.00 64.06 176 LEU A O 1
ATOM 1413 N N . LEU A 1 177 ? -25.124 -20.013 2.240 1.00 63.72 177 LEU A N 1
ATOM 1414 C CA . LEU A 1 177 ? -24.462 -20.189 3.537 1.00 63.72 177 LEU A CA 1
ATOM 1415 C C . LEU A 1 177 ? -23.573 -18.985 3.884 1.00 63.72 177 LEU A C 1
ATOM 1417 O O . LEU A 1 177 ? -23.631 -18.481 5.003 1.00 63.72 177 LEU A O 1
ATOM 1421 N N . CYS A 1 178 ? -22.813 -18.459 2.921 1.00 60.09 178 CYS A N 1
ATOM 1422 C CA . CYS A 1 178 ? -21.989 -17.265 3.120 1.00 60.09 178 CYS A CA 1
ATOM 1423 C C . CYS A 1 178 ? -22.821 -15.986 3.304 1.00 60.09 178 CYS A C 1
ATOM 1425 O O . CYS A 1 178 ? -22.398 -15.088 4.024 1.00 60.09 178 CYS A O 1
ATOM 1427 N N . ARG A 1 179 ? -24.002 -15.892 2.683 1.00 53.03 179 ARG A N 1
ATOM 1428 C CA . ARG A 1 179 ? -24.854 -14.693 2.722 1.00 53.03 179 ARG A CA 1
ATOM 1429 C C . ARG A 1 179 ? -25.701 -14.586 3.995 1.00 53.03 179 ARG A C 1
ATOM 1431 O O . ARG A 1 179 ? -26.083 -13.478 4.357 1.00 53.03 179 ARG A O 1
ATOM 1438 N N . ASN A 1 180 ? -25.968 -15.700 4.683 1.00 52.25 180 ASN A N 1
ATOM 1439 C CA . ASN A 1 180 ? -26.703 -15.710 5.957 1.00 52.25 180 ASN A CA 1
ATOM 1440 C C . ASN A 1 180 ? -25.786 -15.579 7.192 1.00 52.25 180 ASN A C 1
ATOM 1442 O O . ASN A 1 180 ? -26.253 -15.276 8.289 1.00 52.25 180 ASN A O 1
ATOM 1446 N N . CYS A 1 181 ? -24.474 -15.774 7.028 1.00 49.28 181 CYS A N 1
ATOM 1447 C CA . CYS A 1 181 ? -23.490 -15.542 8.078 1.00 49.28 181 CYS A CA 1
ATOM 1448 C C . CYS A 1 181 ? -22.949 -14.108 7.998 1.00 49.28 181 CYS A C 1
ATOM 1450 O O . CYS A 1 181 ? -22.026 -13.823 7.240 1.00 49.28 181 CYS A O 1
ATOM 1452 N N . ASN A 1 182 ? -23.484 -13.212 8.833 1.00 47.97 182 ASN A N 1
ATOM 1453 C CA . ASN A 1 182 ? -22.830 -11.939 9.142 1.00 47.97 182 ASN A CA 1
ATOM 1454 C C . ASN A 1 182 ? -21.380 -12.204 9.588 1.00 47.97 182 ASN A C 1
ATOM 1456 O O . ASN A 1 182 ? -21.114 -12.874 10.588 1.00 47.97 182 ASN A O 1
ATOM 1460 N N . LEU A 1 183 ? -20.449 -11.712 8.778 1.00 49.81 183 LEU A N 1
ATOM 1461 C CA . LEU A 1 183 ? -19.065 -12.156 8.683 1.00 49.81 183 LEU A CA 1
ATOM 1462 C C . LEU A 1 183 ? -18.173 -11.543 9.779 1.00 49.81 183 LEU A C 1
ATOM 1464 O O . LEU A 1 183 ? -17.289 -10.750 9.478 1.00 49.81 183 LEU A O 1
ATOM 1468 N N . LEU A 1 184 ? -18.396 -11.889 11.055 1.00 45.31 184 LEU A N 1
ATOM 1469 C CA . LEU A 1 184 ? -17.539 -11.418 12.161 1.00 45.31 184 LEU A CA 1
ATOM 1470 C C . LEU A 1 184 ? -17.118 -12.473 13.207 1.00 45.31 184 LEU A C 1
ATOM 1472 O O . LEU A 1 184 ? -16.358 -12.136 14.110 1.00 45.31 184 LEU A O 1
ATOM 1476 N N . THR A 1 185 ? -17.507 -13.752 13.108 1.00 47.00 185 THR A N 1
ATOM 1477 C CA . THR A 1 185 ? -17.153 -14.756 14.150 1.00 47.00 185 THR A CA 1
ATOM 1478 C C . THR A 1 185 ? -16.631 -16.112 13.657 1.00 47.00 185 THR A C 1
ATOM 1480 O O . THR A 1 185 ? -16.563 -17.064 14.434 1.00 47.00 185 THR A O 1
ATOM 1483 N N . LEU A 1 186 ? -16.151 -16.238 12.416 1.00 44.50 186 LEU A N 1
ATOM 1484 C CA . LEU A 1 186 ? -15.550 -17.492 11.923 1.00 44.50 186 LEU A CA 1
ATOM 1485 C C . LEU A 1 186 ? -14.018 -17.526 12.052 1.00 44.50 186 LEU A C 1
ATOM 1487 O O . LEU A 1 186 ? -13.304 -17.728 11.077 1.00 44.50 186 LEU A O 1
ATOM 1491 N N . ARG A 1 187 ? -13.497 -17.385 13.280 1.00 47.88 187 ARG A N 1
ATOM 1492 C CA . ARG A 1 187 ? -12.101 -17.769 13.598 1.00 47.88 187 ARG A CA 1
ATOM 1493 C C . ARG A 1 187 ? -11.992 -19.063 14.421 1.00 47.88 187 ARG A C 1
ATOM 1495 O O . ARG A 1 187 ? -10.887 -19.439 14.794 1.00 47.88 187 ARG A O 1
ATOM 1502 N N . LYS A 1 188 ? -13.096 -19.760 14.732 1.00 44.38 188 LYS A N 1
ATOM 1503 C CA . LYS A 1 188 ? -13.062 -20.938 15.631 1.00 44.38 188 LYS A CA 1
ATOM 1504 C C . LYS A 1 188 ? -14.095 -22.043 15.351 1.00 44.38 188 LYS A C 1
ATOM 1506 O O . LYS A 1 188 ? -14.629 -22.613 16.296 1.00 44.38 188 LYS A O 1
ATOM 1511 N N . LEU A 1 189 ? -14.374 -22.403 14.099 1.00 43.84 189 LEU A N 1
ATOM 1512 C CA . LEU A 1 189 ? -15.149 -23.626 13.837 1.00 43.84 189 LEU A CA 1
ATOM 1513 C C . LEU A 1 189 ? -14.359 -24.593 12.955 1.00 43.84 189 LEU A C 1
ATOM 1515 O O . LEU A 1 189 ? -14.007 -24.289 11.821 1.00 43.84 189 LEU A O 1
ATOM 1519 N N . ASN A 1 190 ? -14.042 -25.745 13.548 1.00 47.50 190 ASN A N 1
ATOM 1520 C CA . ASN A 1 190 ? -13.344 -26.865 12.934 1.00 47.50 190 ASN A CA 1
ATOM 1521 C C . ASN A 1 190 ? -14.088 -27.336 11.673 1.00 47.50 190 ASN A C 1
ATOM 1523 O O . ASN A 1 190 ? -15.244 -27.744 11.759 1.00 47.50 190 ASN A O 1
ATOM 1527 N N . CYS A 1 1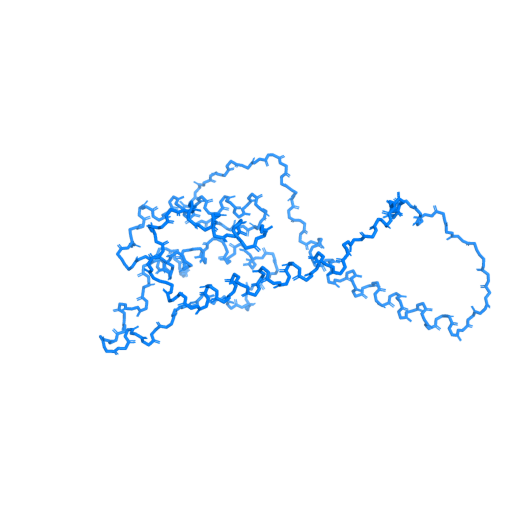91 ? -13.389 -27.370 10.533 1.00 43.81 191 CYS A N 1
ATOM 1528 C CA . CYS A 1 191 ? -13.862 -27.838 9.217 1.00 43.81 191 CYS A CA 1
ATOM 1529 C C . CYS A 1 191 ? -14.420 -29.279 9.166 1.00 43.81 191 CYS A C 1
ATOM 1531 O O . CYS A 1 191 ? -14.860 -29.725 8.111 1.00 43.81 191 CYS A O 1
ATOM 1533 N N . ILE A 1 192 ? -14.409 -30.030 10.268 1.00 51.38 192 ILE A N 1
ATOM 1534 C CA . ILE A 1 192 ? -14.760 -31.457 10.285 1.00 51.38 192 ILE A CA 1
ATOM 1535 C C . ILE A 1 192 ? -16.283 -31.687 10.263 1.00 51.38 192 ILE A C 1
ATOM 1537 O O . ILE A 1 192 ? -16.727 -32.703 9.737 1.00 51.38 192 ILE A O 1
ATOM 1541 N N . SER A 1 193 ? -17.107 -30.747 10.744 1.00 52.19 193 SER A N 1
ATOM 1542 C CA . SER A 1 193 ? -18.573 -30.930 10.786 1.00 52.19 193 SER A CA 1
ATOM 1543 C C . SER A 1 193 ? -19.303 -30.609 9.475 1.00 52.19 193 SER A C 1
ATOM 1545 O O . SER A 1 193 ? -20.457 -30.995 9.307 1.00 52.19 193 SER A O 1
ATOM 1547 N N . LEU A 1 194 ? -18.656 -29.917 8.531 1.00 52.03 194 LEU A N 1
ATOM 1548 C CA . LEU A 1 194 ? -19.254 -29.590 7.230 1.00 52.03 194 LEU A CA 1
ATOM 1549 C C . LEU A 1 194 ? -19.117 -30.742 6.222 1.00 52.03 194 LEU A C 1
ATOM 1551 O O . LEU A 1 194 ? -20.032 -30.957 5.431 1.00 52.03 194 LEU A O 1
ATOM 1555 N N . LEU A 1 195 ? -18.044 -31.541 6.295 1.00 54.72 195 LEU A N 1
ATOM 1556 C CA . LEU A 1 195 ? -17.877 -32.719 5.429 1.00 54.72 195 LEU A CA 1
ATOM 1557 C C . LEU A 1 195 ? -18.859 -33.856 5.759 1.00 54.72 195 LEU A C 1
ATOM 1559 O O . LEU A 1 195 ? -19.296 -34.573 4.858 1.00 54.72 195 LEU A O 1
ATOM 1563 N N . THR A 1 196 ? -19.240 -34.020 7.027 1.00 56.69 196 THR A N 1
ATOM 1564 C CA . THR A 1 196 ? -20.212 -35.051 7.431 1.00 56.69 196 THR A CA 1
ATOM 1565 C C . THR A 1 196 ? -21.641 -34.694 7.026 1.00 56.69 196 THR A C 1
ATOM 1567 O O . THR A 1 196 ? -22.449 -35.577 6.764 1.00 56.69 196 THR A O 1
ATOM 1570 N N . CYS A 1 197 ? -21.957 -33.402 6.911 1.00 46.25 197 CYS A N 1
ATOM 1571 C CA . CYS A 1 197 ? -23.291 -32.959 6.512 1.00 46.25 197 CYS A CA 1
ATOM 1572 C C . CYS A 1 197 ? -23.537 -33.154 5.004 1.00 46.25 197 CYS A C 1
ATOM 1574 O O . CYS A 1 197 ? -24.626 -33.547 4.597 1.00 46.25 197 CYS A O 1
ATOM 1576 N N . VAL A 1 198 ? -22.510 -32.946 4.169 1.00 58.25 198 VAL A N 1
ATOM 1577 C CA . VAL A 1 198 ? -22.623 -33.099 2.705 1.00 58.25 198 VAL A CA 1
ATOM 1578 C C . VAL A 1 198 ? -22.647 -34.573 2.280 1.00 58.25 198 VAL A C 1
ATOM 1580 O O . VAL A 1 198 ? -23.294 -34.917 1.296 1.00 58.25 198 VAL A O 1
ATOM 1583 N N . THR A 1 199 ? -22.011 -35.465 3.044 1.00 56.22 199 THR A N 1
ATOM 1584 C CA . THR A 1 199 ? -22.025 -36.911 2.759 1.00 56.22 199 THR A CA 1
ATOM 1585 C C . THR A 1 199 ? -23.341 -37.595 3.150 1.00 56.22 199 THR A C 1
ATOM 1587 O O . THR A 1 199 ? -23.736 -38.538 2.475 1.00 56.22 199 THR A O 1
ATOM 1590 N N . CYS A 1 200 ? -24.079 -37.087 4.146 1.00 42.81 200 CYS A N 1
ATOM 1591 C CA . CYS A 1 200 ? -25.408 -37.607 4.511 1.00 42.81 200 CYS A CA 1
ATOM 1592 C C . CYS A 1 200 ? -26.539 -37.242 3.532 1.00 42.81 200 CYS A C 1
ATOM 1594 O O . CYS A 1 200 ? -27.612 -37.821 3.628 1.00 42.81 200 CYS A O 1
ATOM 1596 N N . ILE A 1 201 ? -26.343 -36.277 2.629 1.00 57.19 201 ILE A N 1
ATOM 1597 C CA . ILE A 1 201 ? -27.366 -35.884 1.637 1.00 57.19 201 ILE A CA 1
ATOM 1598 C C . ILE A 1 201 ? -27.200 -36.672 0.320 1.00 57.19 201 ILE A C 1
ATOM 1600 O O . ILE A 1 201 ? -28.084 -36.655 -0.531 1.00 57.19 201 ILE A O 1
ATOM 1604 N N . LEU A 1 202 ? -26.081 -37.387 0.154 1.00 50.78 202 LEU A N 1
ATOM 1605 C CA . LEU A 1 202 ? -25.733 -38.139 -1.060 1.00 50.78 202 LEU A CA 1
ATOM 1606 C C . LEU A 1 202 ? -25.750 -39.672 -0.882 1.00 50.78 202 LEU A C 1
ATOM 1608 O O . LEU A 1 202 ? -25.291 -40.384 -1.775 1.00 50.78 202 LEU A O 1
ATOM 1612 N N . ILE A 1 203 ? -26.296 -40.177 0.229 1.00 45.25 203 ILE A N 1
ATOM 1613 C CA . ILE A 1 203 ? -26.643 -41.595 0.446 1.00 45.25 203 ILE A CA 1
ATOM 1614 C C . ILE A 1 203 ? -28.150 -41.671 0.671 1.00 45.25 203 ILE A C 1
ATOM 1616 O O . ILE A 1 203 ? -28.787 -42.546 0.046 1.00 45.25 203 ILE A O 1
#

Secondary structure (DSSP, 8-state):
-----HHHHHH--HHHHS-TTTGGG----------TT--HHHHHHHHTTHHHHHHHHHHS-TT---HHHHHHHHHHHHHHHHHTT-----SSSS------S-PPP--HHHHHHHHHHHHHHHHHHHHHHHHHTT--------SSSSSS------------HHHHHHHHHHHHHHHHHHHHS-TT-TTS--THHHHHHHHTT--